Protein AF-A0A427YA42-F1 (afdb_monomer)

Foldseek 3Di:
DDPLVVLLPDDLLVLLVVLLVLLVVCCVPPQRVVSNVLSVQCNVLLVVLDLLSLLVSLVVLVVVLVSLVVSLVDDDPDPVSSVSSVVSSVSSVSSNSNSQVVSVVSVHHNPPPPPRPDPPPPDPPDDPDDDDDDDPPDDDPDDPDDDDDPDDDDPDDDPDDDDDPDDDDDDDDPPDDDDDD

Mean predicted aligned error: 16.65 Å

Sequence (181 aa):
MSYFERLAAQDTKQLIRIAAALSFMLTDTVGLSYNLALMLFGLVAVELSTTGCEQFFLSMDMISGIFDLLSIASPMPGVVSRIVALIVLFLKVPIYLSGVVHLRERGGDLTWSSRGFAPAGWMPAGMPGGGGGGQTLGTGPVPSAAPAPPGSFPSGGYRLGGDEANQPRGQTTRDGYEAIA

Secondary structure (DSSP, 8-state):
--HHHHHHTS-HHHHHHHHHHHHHHTTT-TTTTHHHHHHHHHHHHHHHT-HHHHHHHHHHHHHHHHHHHHHHHS--S-HHHHHHHHHHHHHHHHHHHHHHHHHHHTT-----STTSSS-TTSS-S----S---S----------PPPPPS---------PPP-----------SS--PPP-

pLDDT: mean 77.0, std 21.75, range [37.28, 98.12]

Structure (mmCIF, N/CA/C/O backbone):
data_AF-A0A427YA42-F1
#
_entry.id   AF-A0A427YA42-F1
#
loop_
_atom_site.group_PDB
_atom_site.id
_atom_site.type_symbol
_atom_site.label_atom_id
_atom_site.label_alt_id
_atom_site.label_comp_id
_atom_site.label_asym_id
_atom_site.label_entity_id
_atom_site.label_seq_id
_atom_site.pdbx_PDB_ins_code
_atom_site.Cartn_x
_atom_site.Cartn_y
_atom_site.Cartn_z
_atom_site.occupancy
_atom_site.B_iso_or_equiv
_atom_site.auth_seq_id
_atom_site.auth_comp_id
_atom_site.auth_asym_id
_atom_site.auth_atom_id
_atom_site.pdbx_PDB_model_num
ATOM 1 N N . MET A 1 1 ? -9.028 -22.214 10.408 1.00 75.44 1 MET A N 1
ATOM 2 C CA . MET A 1 1 ? -8.551 -20.878 10.004 1.00 75.44 1 MET A CA 1
ATOM 3 C C . MET A 1 1 ? -8.438 -20.817 8.499 1.00 75.44 1 MET A C 1
ATOM 5 O O . MET A 1 1 ? -7.756 -21.659 7.919 1.00 75.44 1 MET A O 1
ATOM 9 N N . SER A 1 2 ? -9.134 -19.868 7.880 1.00 90.88 2 SER A N 1
ATOM 10 C CA . SER A 1 2 ? -9.049 -19.646 6.431 1.00 90.88 2 SER A CA 1
ATOM 11 C C . SER A 1 2 ? -7.712 -18.984 6.059 1.00 90.88 2 SER A C 1
ATOM 13 O O . SER A 1 2 ? -7.068 -18.362 6.903 1.00 90.88 2 SER A O 1
ATOM 15 N N . TYR A 1 3 ? -7.264 -19.096 4.803 1.00 86.94 3 TYR A N 1
ATOM 16 C CA . TYR A 1 3 ? -6.057 -18.384 4.341 1.00 86.94 3 TYR A CA 1
ATOM 17 C C . TYR A 1 3 ? -6.182 -16.863 4.497 1.00 86.94 3 TYR A C 1
ATOM 19 O O . TYR A 1 3 ? -5.208 -16.194 4.832 1.00 86.94 3 TYR A O 1
ATOM 27 N N . PHE A 1 4 ? -7.392 -16.337 4.314 1.00 86.69 4 PHE A N 1
ATOM 28 C CA . PHE A 1 4 ? -7.710 -14.924 4.492 1.00 86.69 4 PHE A CA 1
ATOM 29 C C . PHE A 1 4 ? -7.462 -14.454 5.930 1.00 86.69 4 PHE A C 1
ATOM 31 O O . PHE A 1 4 ? -6.842 -13.422 6.155 1.00 86.69 4 PHE A O 1
ATOM 38 N N . GLU A 1 5 ? -7.868 -15.263 6.905 1.00 87.31 5 GLU A N 1
ATOM 39 C CA . GLU A 1 5 ? -7.665 -14.991 8.330 1.00 87.31 5 GLU A CA 1
ATOM 40 C C . GLU A 1 5 ? -6.175 -14.951 8.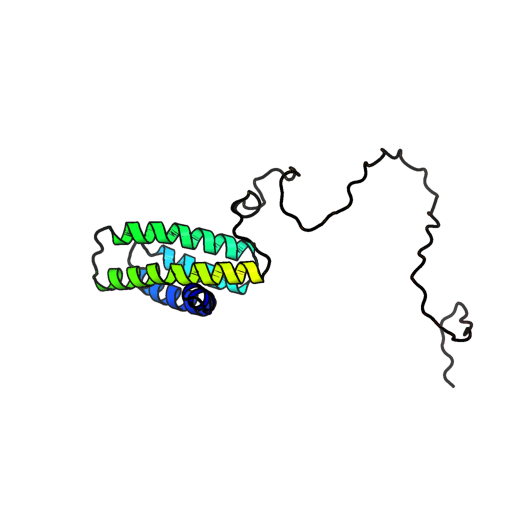701 1.00 87.31 5 GLU A C 1
ATOM 42 O O . GLU A 1 5 ? -5.754 -14.114 9.492 1.00 87.31 5 GLU A O 1
ATOM 47 N N . ARG A 1 6 ? -5.347 -15.793 8.068 1.00 89.12 6 ARG A N 1
ATOM 48 C CA . ARG A 1 6 ? -3.889 -15.775 8.276 1.00 89.12 6 ARG A CA 1
ATOM 49 C C . ARG A 1 6 ? -3.220 -14.524 7.712 1.00 89.12 6 ARG A C 1
ATOM 51 O O . ARG A 1 6 ? -2.270 -14.040 8.314 1.00 89.12 6 ARG A O 1
ATOM 58 N N . LEU A 1 7 ? -3.689 -14.028 6.566 1.00 86.69 7 LEU A N 1
ATOM 59 C CA . LEU A 1 7 ? -3.191 -12.778 5.979 1.00 86.69 7 LEU A CA 1
ATOM 60 C C . LEU A 1 7 ? -3.601 -11.572 6.827 1.00 86.69 7 LEU A C 1
ATOM 62 O O . LEU A 1 7 ? -2.798 -10.674 7.045 1.00 86.69 7 LEU A O 1
ATOM 66 N N . ALA A 1 8 ? -4.825 -11.585 7.351 1.00 87.19 8 ALA A N 1
ATOM 67 C CA . ALA A 1 8 ? -5.318 -10.523 8.216 1.00 87.19 8 ALA A CA 1
ATOM 68 C C . ALA A 1 8 ? -4.627 -10.491 9.594 1.00 87.19 8 ALA A C 1
ATOM 70 O O . ALA A 1 8 ? -4.502 -9.424 10.180 1.00 87.19 8 ALA A O 1
ATOM 71 N N . ALA A 1 9 ? -4.144 -11.636 10.091 1.00 88.38 9 ALA A N 1
ATOM 72 C CA . ALA A 1 9 ? -3.444 -11.749 11.375 1.00 88.38 9 ALA A CA 1
ATOM 73 C C . ALA A 1 9 ? -1.968 -11.290 11.346 1.00 88.38 9 ALA A C 1
ATOM 75 O O . ALA A 1 9 ? -1.255 -11.449 12.337 1.00 88.38 9 ALA A O 1
ATOM 76 N N . GLN A 1 10 ? -1.474 -10.778 10.215 1.00 92.75 10 GLN A N 1
ATOM 77 C CA . GLN A 1 10 ? -0.109 -10.262 10.113 1.00 92.75 10 GLN A CA 1
ATOM 78 C C . GLN A 1 10 ? 0.026 -8.904 10.815 1.00 92.75 10 GLN A C 1
ATOM 80 O O . GLN A 1 10 ? -0.910 -8.109 10.837 1.00 92.75 10 GLN A O 1
ATOM 85 N N . ASP A 1 11 ? 1.213 -8.609 11.356 1.00 94.81 11 ASP A N 1
ATOM 86 C CA . ASP A 1 11 ? 1.487 -7.295 11.944 1.00 94.81 11 ASP A CA 1
ATOM 87 C C . ASP A 1 11 ? 1.545 -6.218 10.847 1.00 94.81 11 ASP A C 1
ATOM 89 O O . ASP A 1 11 ? 2.529 -6.097 10.104 1.00 94.81 11 ASP A O 1
ATOM 93 N N . THR A 1 12 ? 0.487 -5.408 10.774 1.00 94.94 12 THR A N 1
ATOM 94 C CA . THR A 1 12 ? 0.351 -4.278 9.848 1.00 94.94 12 THR A CA 1
ATOM 95 C C . THR A 1 12 ? 1.560 -3.340 9.908 1.00 94.94 12 THR A C 1
ATOM 97 O O . THR A 1 12 ? 2.033 -2.883 8.868 1.00 94.94 12 THR A O 1
ATOM 100 N N . LYS A 1 13 ? 2.128 -3.080 11.098 1.00 96.06 13 LYS A N 1
ATOM 101 C CA . LYS A 1 13 ? 3.283 -2.172 11.240 1.00 96.06 13 LYS A CA 1
ATOM 102 C C . LYS A 1 13 ? 4.521 -2.744 10.565 1.00 96.06 13 LYS A C 1
ATOM 104 O O . LYS A 1 13 ? 5.254 -2.016 9.895 1.00 96.06 13 LYS A O 1
ATOM 109 N N . GLN A 1 14 ? 4.762 -4.041 10.736 1.00 97.00 14 GLN A N 1
ATOM 110 C CA . GLN A 1 14 ? 5.892 -4.715 10.110 1.00 97.00 14 GLN A CA 1
ATOM 111 C C . GLN A 1 14 ? 5.757 -4.717 8.583 1.00 97.00 14 GLN A C 1
ATOM 113 O O . GLN A 1 14 ? 6.728 -4.404 7.891 1.00 97.00 14 GLN A O 1
ATOM 118 N N . LEU A 1 15 ? 4.559 -5.000 8.061 1.00 96.94 15 LEU A N 1
ATOM 119 C CA . LEU A 1 15 ? 4.292 -4.971 6.622 1.00 96.94 15 LEU A CA 1
ATOM 120 C C . LEU A 1 15 ? 4.528 -3.578 6.023 1.00 96.94 15 LEU A C 1
ATOM 122 O O . LEU A 1 15 ? 5.238 -3.460 5.024 1.00 96.94 15 LEU A O 1
ATOM 126 N N . ILE A 1 16 ? 4.016 -2.522 6.665 1.00 97.31 16 ILE A N 1
ATOM 127 C CA . ILE A 1 16 ? 4.211 -1.137 6.212 1.00 97.31 16 ILE A CA 1
ATOM 128 C C . ILE A 1 16 ? 5.697 -0.751 6.229 1.00 97.31 16 ILE A C 1
ATOM 130 O O . ILE A 1 16 ? 6.169 -0.120 5.287 1.00 97.31 16 ILE A O 1
ATOM 134 N N . ARG A 1 17 ? 6.475 -1.156 7.244 1.00 97.94 17 ARG A N 1
ATOM 135 C CA . ARG A 1 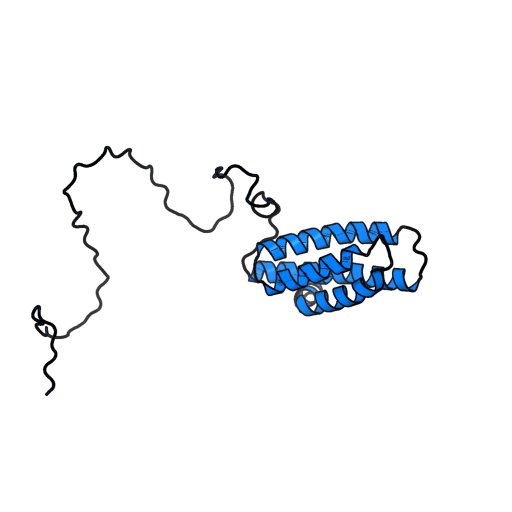17 ? 7.928 -0.880 7.299 1.00 97.94 17 ARG A CA 1
ATOM 136 C C . ARG A 1 17 ? 8.686 -1.532 6.146 1.00 97.94 17 ARG A C 1
ATOM 138 O O . ARG A 1 17 ? 9.544 -0.891 5.540 1.00 97.94 17 ARG A O 1
ATOM 145 N N . ILE A 1 18 ? 8.363 -2.786 5.831 1.00 98.12 18 ILE A N 1
ATOM 146 C CA . ILE A 1 18 ? 8.963 -3.495 4.694 1.00 98.12 18 ILE A CA 1
ATOM 147 C C . ILE A 1 18 ? 8.570 -2.798 3.386 1.00 98.12 18 ILE A C 1
ATOM 149 O O . ILE A 1 18 ? 9.436 -2.512 2.560 1.00 98.12 18 ILE A O 1
ATOM 153 N N . ALA A 1 19 ? 7.290 -2.454 3.221 1.00 97.44 19 ALA A N 1
ATOM 154 C CA . ALA A 1 19 ? 6.811 -1.730 2.049 1.00 97.44 19 ALA A CA 1
ATOM 155 C C . ALA A 1 19 ? 7.464 -0.345 1.907 1.00 97.44 19 ALA A C 1
ATOM 157 O O . ALA A 1 19 ? 7.820 0.039 0.796 1.00 97.44 19 ALA A O 1
ATOM 158 N N . ALA A 1 20 ? 7.696 0.381 3.004 1.00 97.94 20 ALA A N 1
ATOM 159 C CA . ALA A 1 20 ? 8.400 1.662 3.002 1.00 97.94 20 ALA A CA 1
ATOM 160 C C . ALA A 1 20 ? 9.860 1.509 2.546 1.00 97.94 20 ALA A C 1
ATOM 162 O O . ALA A 1 20 ? 10.316 2.262 1.687 1.00 97.94 20 ALA A O 1
ATOM 163 N N . ALA A 1 21 ? 10.576 0.502 3.058 1.00 98.00 21 ALA A N 1
ATOM 164 C CA . ALA A 1 21 ? 11.953 0.221 2.652 1.00 98.00 21 ALA A CA 1
ATOM 165 C C . ALA A 1 21 ? 12.056 -0.149 1.161 1.00 98.00 21 ALA A C 1
ATOM 167 O O . ALA A 1 21 ? 12.949 0.325 0.462 1.00 98.00 21 ALA A O 1
ATOM 168 N N . LEU A 1 22 ? 11.116 -0.947 0.648 1.00 97.38 22 LEU A N 1
ATOM 169 C CA . LEU A 1 22 ? 11.046 -1.273 -0.779 1.00 97.38 22 LEU A CA 1
ATOM 170 C C . LEU A 1 22 ? 10.657 -0.055 -1.628 1.00 97.38 22 LEU A C 1
ATOM 172 O O . LEU A 1 22 ? 11.239 0.173 -2.685 1.00 97.38 22 LEU A O 1
ATOM 176 N N . SER A 1 23 ? 9.732 0.772 -1.142 1.00 97.19 23 SER A N 1
ATOM 177 C CA . SER A 1 23 ? 9.323 2.010 -1.815 1.00 97.19 23 SER A CA 1
ATOM 178 C C . SER A 1 23 ? 10.457 3.033 -1.879 1.00 97.19 23 SER A C 1
ATOM 180 O O . SER A 1 23 ? 10.534 3.802 -2.833 1.00 97.19 23 SER A O 1
ATOM 182 N N . PHE A 1 24 ? 11.385 3.016 -0.917 1.00 97.56 24 PHE A N 1
ATOM 183 C CA . PHE A 1 24 ? 12.599 3.829 -0.977 1.00 97.56 24 PHE A CA 1
ATOM 184 C C . PHE A 1 24 ? 13.468 3.471 -2.192 1.00 97.56 24 PHE A C 1
ATOM 186 O O . PHE A 1 24 ? 13.980 4.366 -2.860 1.00 97.56 24 PHE A O 1
ATOM 193 N N . MET A 1 25 ? 13.565 2.187 -2.553 1.00 96.31 25 MET A N 1
ATOM 194 C CA . MET A 1 25 ? 14.279 1.758 -3.766 1.00 96.31 25 MET A CA 1
ATOM 195 C C . MET A 1 25 ? 13.597 2.218 -5.064 1.00 96.31 25 MET A C 1
ATOM 197 O O . MET A 1 25 ? 14.242 2.276 -6.107 1.00 96.31 25 MET A O 1
ATOM 201 N N . LEU A 1 26 ? 12.304 2.553 -5.013 1.00 95.25 26 LEU A N 1
ATOM 202 C CA . LEU A 1 26 ? 11.521 3.032 -6.156 1.00 95.25 26 LEU A CA 1
ATOM 203 C C . LEU A 1 26 ? 11.514 4.561 -6.293 1.00 95.25 26 LEU A C 1
ATOM 205 O O . LEU A 1 26 ? 10.880 5.078 -7.209 1.00 95.25 26 LEU A O 1
ATOM 209 N N . THR A 1 27 ? 12.216 5.293 -5.424 1.00 95.06 27 THR A N 1
ATOM 210 C CA . THR A 1 27 ? 12.222 6.770 -5.411 1.00 95.06 27 THR A CA 1
ATOM 211 C C . THR A 1 27 ? 12.705 7.400 -6.713 1.00 95.06 27 THR A C 1
ATOM 213 O O . THR A 1 27 ? 12.178 8.435 -7.112 1.00 95.06 27 THR A O 1
ATOM 216 N N . ASP A 1 28 ? 13.640 6.753 -7.409 1.00 93.12 28 ASP A N 1
ATOM 217 C CA . ASP A 1 28 ? 14.142 7.195 -8.717 1.00 93.12 28 ASP A CA 1
ATOM 218 C C . ASP A 1 28 ? 13.123 6.970 -9.857 1.00 93.12 28 ASP A C 1
ATOM 220 O O . ASP A 1 28 ? 13.244 7.496 -10.961 1.00 93.12 28 ASP A O 1
ATOM 224 N N . THR A 1 29 ? 12.058 6.201 -9.604 1.00 92.81 29 THR A N 1
ATOM 225 C CA . THR A 1 29 ? 10.986 5.993 -10.578 1.00 92.81 29 THR A CA 1
ATOM 226 C C . THR A 1 29 ? 9.889 7.039 -10.388 1.00 92.81 29 THR A C 1
ATOM 228 O O . THR A 1 29 ? 9.063 6.938 -9.483 1.00 92.81 29 THR A O 1
ATOM 231 N N . VAL A 1 30 ? 9.816 8.006 -11.308 1.00 89.44 30 VAL A N 1
ATOM 232 C CA . VAL A 1 30 ? 8.858 9.134 -11.281 1.00 89.44 30 VAL A CA 1
ATOM 233 C C . VAL A 1 30 ? 7.404 8.697 -11.034 1.00 89.44 30 VAL A C 1
ATOM 235 O O . VAL A 1 30 ? 6.688 9.360 -10.293 1.00 89.44 30 VAL A O 1
ATOM 238 N N . GLY A 1 31 ? 6.972 7.567 -11.604 1.00 90.69 31 GLY A N 1
ATOM 239 C CA . GLY A 1 31 ? 5.600 7.055 -11.471 1.00 90.69 31 GLY A CA 1
ATOM 240 C C . GLY A 1 31 ? 5.298 6.255 -10.198 1.00 90.69 31 GLY A C 1
ATOM 241 O O . GLY A 1 31 ? 4.167 5.809 -10.044 1.00 90.69 31 GLY A O 1
ATOM 242 N N . LEU A 1 32 ? 6.280 6.030 -9.319 1.00 95.25 32 LEU A N 1
ATOM 243 C CA . LEU A 1 32 ? 6.133 5.237 -8.085 1.00 95.25 32 LEU A CA 1
ATOM 244 C C . LEU A 1 32 ? 6.740 5.929 -6.852 1.00 95.25 32 LEU A C 1
ATOM 246 O O . LEU A 1 32 ? 6.640 5.416 -5.740 1.00 95.25 32 LEU A O 1
ATOM 250 N N . SER A 1 33 ? 7.342 7.108 -7.014 1.00 95.25 33 SER A N 1
ATOM 251 C CA . SER A 1 33 ? 8.003 7.845 -5.929 1.00 95.25 33 SER A CA 1
ATOM 252 C C . SER A 1 33 ? 7.050 8.243 -4.791 1.00 95.25 33 SER A C 1
ATOM 254 O O . SER A 1 33 ? 7.475 8.352 -3.639 1.00 95.25 33 SER A O 1
ATOM 256 N N . TYR A 1 34 ? 5.748 8.382 -5.074 1.00 96.56 34 TYR A N 1
ATOM 257 C CA . TYR A 1 34 ? 4.724 8.667 -4.063 1.00 96.56 34 TYR A CA 1
ATOM 258 C C . TYR A 1 34 ? 4.535 7.528 -3.051 1.00 96.56 34 TYR A C 1
ATOM 260 O O . TYR A 1 34 ? 4.087 7.789 -1.932 1.00 96.56 34 TYR A O 1
ATOM 268 N N . ASN A 1 35 ? 4.872 6.279 -3.405 1.00 97.12 35 ASN A N 1
ATOM 269 C CA . ASN A 1 35 ? 4.647 5.127 -2.529 1.00 97.12 35 ASN A CA 1
ATOM 270 C C . ASN A 1 35 ? 5.443 5.255 -1.230 1.00 97.12 35 ASN A C 1
ATOM 272 O O . ASN A 1 35 ? 4.933 4.909 -0.168 1.00 97.12 35 ASN A O 1
ATOM 276 N N . LEU A 1 36 ? 6.649 5.832 -1.276 1.00 97.69 36 LEU A N 1
ATOM 277 C CA . LEU A 1 36 ? 7.442 6.051 -0.069 1.00 97.69 36 LEU A CA 1
ATOM 278 C C . LEU A 1 36 ? 6.716 6.978 0.913 1.00 97.69 36 LEU A C 1
ATOM 280 O O . LEU A 1 36 ? 6.560 6.634 2.083 1.00 97.69 36 LEU A O 1
ATOM 284 N N . ALA A 1 37 ? 6.250 8.135 0.437 1.00 97.69 37 ALA A N 1
ATOM 285 C CA . ALA A 1 37 ? 5.538 9.097 1.273 1.00 97.69 37 ALA A CA 1
ATOM 286 C C . ALA A 1 37 ? 4.246 8.494 1.844 1.00 97.69 37 ALA A C 1
ATOM 288 O O . ALA A 1 37 ? 3.948 8.675 3.024 1.00 97.69 37 ALA A O 1
ATOM 289 N N . LEU A 1 38 ? 3.520 7.722 1.031 1.00 97.69 38 LEU A N 1
ATOM 290 C CA . LEU A 1 38 ? 2.299 7.046 1.452 1.00 97.69 38 LEU A CA 1
ATOM 291 C C . LEU A 1 38 ? 2.557 5.992 2.540 1.00 97.69 38 LEU A C 1
ATOM 293 O O . LEU A 1 38 ? 1.830 5.954 3.530 1.00 97.69 38 LEU A O 1
ATOM 297 N N . MET A 1 39 ? 3.600 5.170 2.397 1.00 98.00 39 MET A N 1
ATOM 298 C CA . MET A 1 39 ? 3.944 4.144 3.389 1.00 98.00 39 MET A CA 1
ATOM 299 C C . MET A 1 39 ? 4.446 4.758 4.700 1.00 98.00 39 MET A C 1
ATOM 301 O O . MET A 1 39 ? 4.088 4.289 5.779 1.00 98.00 39 MET A O 1
ATOM 305 N N . LEU A 1 40 ? 5.221 5.846 4.636 1.00 97.75 40 LEU A N 1
ATOM 306 C CA . LEU A 1 40 ? 5.630 6.591 5.831 1.00 97.75 40 LEU A CA 1
ATOM 307 C C . LEU A 1 40 ? 4.430 7.232 6.538 1.0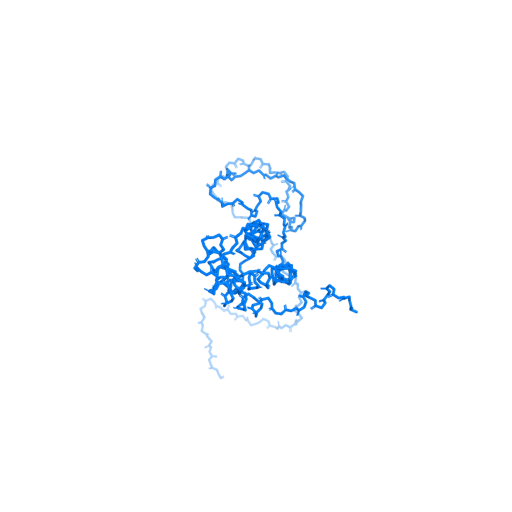0 97.75 40 LEU A C 1
ATOM 309 O O . LEU A 1 40 ? 4.332 7.161 7.763 1.00 97.75 40 LEU A O 1
ATOM 313 N N . PHE A 1 41 ? 3.489 7.800 5.780 1.00 97.69 41 PHE A N 1
ATOM 314 C CA . PHE A 1 41 ? 2.231 8.295 6.335 1.00 97.69 41 PHE A CA 1
ATOM 315 C C . PHE A 1 41 ? 1.430 7.172 7.005 1.00 97.69 41 PHE A C 1
ATOM 317 O O . PHE A 1 41 ? 0.954 7.355 8.123 1.00 97.69 41 PHE A O 1
ATOM 324 N N . GLY A 1 42 ? 1.339 5.997 6.377 1.00 96.75 42 GLY A N 1
ATOM 325 C CA . GLY A 1 42 ? 0.690 4.823 6.960 1.00 96.75 42 GLY A CA 1
ATOM 326 C C . GLY A 1 42 ? 1.309 4.390 8.284 1.00 96.75 42 GLY A C 1
ATOM 327 O O . GLY A 1 42 ? 0.585 4.108 9.237 1.00 96.75 42 GLY A O 1
ATOM 328 N N . LEU A 1 43 ? 2.642 4.407 8.384 1.00 96.94 43 LEU A N 1
ATOM 329 C CA . LEU A 1 43 ? 3.342 4.076 9.625 1.00 96.94 43 LEU A CA 1
ATOM 330 C C . LEU A 1 43 ? 2.931 5.023 10.760 1.00 96.94 43 LEU A C 1
ATOM 332 O O . LEU A 1 43 ? 2.554 4.567 11.839 1.00 96.94 43 LEU A O 1
ATOM 336 N N . VAL A 1 44 ? 2.933 6.331 10.487 1.00 97.19 44 VAL A N 1
ATOM 337 C CA . VAL A 1 44 ? 2.514 7.357 11.453 1.00 97.19 44 VAL A CA 1
ATOM 338 C C . VAL A 1 44 ? 1.030 7.217 11.802 1.00 97.19 44 VAL A C 1
ATOM 340 O O . VAL A 1 44 ? 0.668 7.285 12.974 1.00 97.19 44 VAL A O 1
ATOM 343 N N . ALA A 1 45 ? 0.162 6.975 10.817 1.00 95.81 45 ALA A N 1
ATOM 344 C CA . ALA A 1 45 ? -1.277 6.813 11.027 1.00 95.81 45 ALA A CA 1
ATOM 345 C C . ALA A 1 45 ? -1.596 5.637 11.966 1.00 95.81 45 ALA A C 1
ATOM 347 O O . ALA A 1 45 ? -2.399 5.772 12.891 1.00 95.81 45 ALA A O 1
ATOM 348 N N . VAL A 1 46 ? -0.923 4.500 11.778 1.00 95.00 46 VAL A N 1
ATOM 349 C CA . VAL A 1 46 ? -1.098 3.312 12.624 1.00 95.00 46 VAL A CA 1
ATOM 350 C C . VAL A 1 46 ? -0.577 3.557 14.049 1.00 95.00 46 VAL A C 1
ATOM 352 O O . VAL A 1 46 ? -1.174 3.062 15.013 1.00 95.00 46 VAL A O 1
ATOM 355 N N . GLU A 1 47 ? 0.498 4.338 14.209 1.00 94.25 47 GLU A N 1
ATOM 356 C CA . GLU A 1 47 ? 1.079 4.695 15.512 1.00 94.25 47 GLU A CA 1
ATOM 357 C C . GLU A 1 47 ? 0.234 5.704 16.302 1.00 94.25 47 GLU A C 1
ATOM 359 O O . GLU A 1 47 ? 0.012 5.498 17.496 1.00 94.25 47 GLU A O 1
ATOM 364 N N . LEU A 1 48 ? -0.315 6.732 15.646 1.00 90.81 48 LEU A N 1
ATOM 365 C CA . LEU A 1 48 ? -1.153 7.758 16.286 1.00 90.81 48 LEU A CA 1
ATOM 366 C C . LEU A 1 48 ? -2.458 7.205 16.875 1.00 90.81 48 LEU A C 1
ATOM 368 O O . LEU A 1 48 ? -3.093 7.869 17.690 1.00 90.81 48 LEU A O 1
ATOM 372 N N . SER A 1 49 ? -2.854 5.987 16.493 1.00 83.75 49 SER A N 1
ATOM 373 C CA . SER A 1 49 ? -4.064 5.310 16.981 1.00 83.75 49 SER A CA 1
ATOM 374 C C . SER A 1 49 ? -5.366 6.082 16.725 1.00 83.75 49 SER A C 1
ATOM 376 O O . SER A 1 49 ? -6.397 5.805 17.336 1.00 83.75 49 SER A O 1
ATOM 378 N N . THR A 1 50 ? -5.334 7.034 15.792 1.00 89.19 50 THR A N 1
ATOM 379 C CA . THR A 1 50 ? -6.490 7.804 15.341 1.00 89.19 50 THR A CA 1
ATOM 380 C C . THR A 1 50 ? -7.162 7.084 14.174 1.00 89.19 50 THR A C 1
ATOM 382 O O . THR A 1 50 ? -6.584 6.911 13.100 1.00 89.19 50 THR A O 1
ATOM 385 N N . THR A 1 51 ? -8.424 6.694 14.358 1.00 91.19 51 THR A N 1
ATOM 386 C CA . THR A 1 51 ? -9.194 5.945 13.348 1.00 91.19 51 THR A CA 1
ATOM 387 C C . THR A 1 51 ? -9.310 6.690 12.015 1.00 91.19 51 THR A C 1
ATOM 389 O O . THR A 1 51 ? -9.223 6.069 10.961 1.00 91.19 51 THR A O 1
ATOM 392 N N . GLY A 1 52 ? -9.430 8.023 12.038 1.00 91.06 52 GLY A N 1
ATOM 393 C CA . GLY A 1 52 ? -9.537 8.838 10.822 1.00 91.06 52 GLY A CA 1
ATOM 394 C C . GLY A 1 52 ? -8.275 8.836 9.948 1.00 91.06 52 GLY A C 1
ATOM 395 O O . GLY A 1 52 ? -8.373 8.748 8.725 1.00 91.06 52 GLY A O 1
ATOM 396 N N . CYS A 1 53 ? -7.079 8.887 10.547 1.00 92.25 53 CYS A N 1
ATOM 397 C CA . CYS A 1 53 ? -5.826 8.837 9.785 1.00 92.25 53 CYS A CA 1
ATOM 398 C C . CYS A 1 53 ? -5.615 7.457 9.158 1.00 92.25 53 CYS A C 1
ATOM 400 O O . CYS A 1 53 ? -5.195 7.363 8.007 1.00 92.25 53 CYS A O 1
ATOM 402 N N . GLU A 1 54 ? -5.941 6.396 9.899 1.00 93.44 54 GLU A N 1
ATOM 403 C CA . GLU A 1 54 ? -5.857 5.016 9.421 1.00 93.44 54 GLU A CA 1
ATOM 404 C C . GLU A 1 54 ? -6.862 4.742 8.290 1.00 93.44 54 GLU A C 1
ATOM 406 O O . GLU A 1 54 ? -6.483 4.196 7.257 1.00 93.44 54 GLU A O 1
ATOM 411 N N . GLN A 1 55 ? -8.107 5.217 8.409 1.00 93.94 55 GLN A N 1
ATOM 412 C CA . GLN A 1 55 ? -9.100 5.172 7.324 1.00 93.94 55 GLN A CA 1
ATOM 413 C C . GLN A 1 55 ? -8.611 5.882 6.059 1.00 93.94 55 GLN A C 1
ATOM 415 O O . GLN A 1 55 ? -8.732 5.343 4.954 1.00 93.94 55 GLN A O 1
ATOM 420 N N . PHE A 1 56 ? -8.055 7.088 6.209 1.00 93.88 56 PHE A N 1
ATOM 421 C CA . PHE A 1 56 ? -7.531 7.854 5.083 1.00 93.88 56 PHE A CA 1
ATOM 422 C C . PHE A 1 56 ? -6.345 7.143 4.422 1.00 93.88 56 PHE A C 1
ATOM 424 O O . PHE A 1 56 ? -6.304 7.034 3.196 1.00 93.88 56 PHE A O 1
ATOM 431 N N . PHE A 1 57 ? -5.426 6.593 5.223 1.00 95.88 57 PHE A N 1
ATOM 432 C CA . PHE A 1 57 ? -4.318 5.778 4.732 1.00 95.88 57 PHE A CA 1
ATOM 433 C C . PHE A 1 57 ? -4.816 4.566 3.940 1.00 95.88 57 PHE A C 1
ATOM 435 O O . PHE A 1 57 ? -4.412 4.408 2.795 1.00 95.88 57 PHE A O 1
ATOM 442 N N . LEU A 1 58 ? -5.724 3.758 4.495 1.00 95.75 58 LEU A N 1
ATOM 443 C CA . LEU A 1 58 ? -6.240 2.555 3.827 1.00 95.75 58 LEU A CA 1
ATOM 444 C C . LEU A 1 58 ? -6.967 2.882 2.519 1.00 95.75 58 LEU A C 1
ATOM 446 O O . LEU A 1 58 ? -6.835 2.160 1.531 1.00 95.75 58 LEU A O 1
ATOM 450 N N . SER A 1 59 ? -7.697 3.998 2.491 1.00 95.19 59 SER A N 1
ATOM 451 C CA . SER A 1 59 ? -8.363 4.483 1.279 1.00 95.19 59 SER A CA 1
ATOM 452 C C . SER A 1 59 ? -7.344 4.875 0.203 1.00 95.19 59 SER A C 1
ATOM 454 O O . SER A 1 59 ? -7.469 4.475 -0.955 1.00 95.19 59 SER A O 1
ATOM 456 N N . MET A 1 60 ? -6.300 5.618 0.585 1.00 96.25 60 MET A N 1
ATOM 457 C CA . MET A 1 60 ? -5.217 6.001 -0.323 1.00 96.25 60 MET A CA 1
ATOM 458 C C . MET A 1 60 ? -4.358 4.807 -0.754 1.00 96.25 60 MET A C 1
ATOM 460 O O . MET A 1 60 ? -3.912 4.762 -1.899 1.00 96.25 60 MET A O 1
ATOM 464 N N . ASP A 1 61 ? -4.149 3.816 0.111 1.00 96.44 61 ASP A N 1
ATOM 465 C CA . ASP A 1 61 ? -3.404 2.598 -0.212 1.00 96.44 61 ASP A CA 1
ATOM 466 C C . ASP A 1 61 ? -4.116 1.770 -1.290 1.00 96.44 61 ASP A C 1
ATOM 468 O O . ASP A 1 61 ? -3.498 1.360 -2.274 1.00 96.44 61 ASP A O 1
ATOM 472 N N . MET A 1 62 ? -5.441 1.643 -1.186 1.00 95.50 62 MET A N 1
ATOM 473 C CA . MET A 1 62 ? -6.255 0.977 -2.203 1.00 95.50 62 MET A CA 1
ATOM 474 C C . MET A 1 62 ? -6.228 1.720 -3.547 1.00 95.50 62 MET A C 1
ATOM 476 O O . MET A 1 62 ? -6.020 1.102 -4.592 1.00 95.50 62 MET A O 1
ATOM 480 N N . ILE A 1 63 ? -6.399 3.048 -3.535 1.00 96.19 63 ILE A N 1
ATOM 481 C CA . ILE A 1 63 ? -6.367 3.872 -4.755 1.00 96.19 63 ILE A CA 1
ATOM 482 C C . ILE A 1 63 ? -4.979 3.825 -5.407 1.00 96.19 63 ILE A C 1
ATOM 484 O O . ILE A 1 63 ? -4.863 3.626 -6.616 1.00 96.19 63 ILE A O 1
ATOM 488 N N . SER A 1 64 ? -3.915 3.965 -4.619 1.00 96.88 64 SER A N 1
ATOM 489 C CA . SER A 1 64 ? -2.536 3.905 -5.117 1.00 96.88 64 SER A CA 1
ATOM 490 C C . SER A 1 64 ? -2.164 2.537 -5.686 1.00 96.88 64 SER A C 1
ATOM 492 O O . SER A 1 64 ? -1.379 2.489 -6.624 1.00 96.88 64 SER A O 1
ATOM 494 N N . GLY A 1 65 ? -2.770 1.440 -5.220 1.00 96.75 65 GLY A N 1
ATOM 495 C CA . GLY A 1 65 ? -2.615 0.129 -5.859 1.00 96.75 65 GLY A CA 1
ATOM 496 C C . GLY A 1 65 ? -3.050 0.119 -7.333 1.00 96.75 65 GLY A C 1
ATOM 497 O O . GLY A 1 65 ? -2.417 -0.535 -8.161 1.00 96.75 65 GLY A O 1
ATOM 498 N N . ILE A 1 66 ? -4.079 0.896 -7.694 1.00 96.31 66 ILE A N 1
ATOM 499 C CA . ILE A 1 66 ? -4.514 1.056 -9.092 1.00 96.31 66 ILE A CA 1
ATOM 500 C C . ILE A 1 66 ? -3.466 1.843 -9.889 1.00 96.31 66 ILE A C 1
ATOM 502 O O . ILE A 1 66 ? -3.115 1.450 -11.002 1.00 96.31 66 ILE A O 1
ATOM 506 N N . PHE A 1 67 ? -2.936 2.930 -9.320 1.00 96.00 67 PHE A N 1
ATOM 507 C CA . PHE A 1 67 ? -1.875 3.715 -9.957 1.00 96.00 67 PHE A CA 1
ATOM 508 C C . PHE A 1 67 ? -0.588 2.901 -10.146 1.00 96.00 67 PHE A C 1
ATOM 510 O O . PHE A 1 67 ? 0.006 2.956 -11.220 1.00 96.00 67 PHE A O 1
ATOM 517 N N . ASP A 1 68 ? -0.215 2.070 -9.171 1.00 95.75 68 ASP A N 1
ATOM 518 C CA . ASP A 1 68 ? 0.931 1.162 -9.268 1.00 95.75 68 ASP A CA 1
ATOM 519 C C . ASP A 1 68 ? 0.759 0.175 -10.430 1.00 95.75 68 ASP A C 1
ATOM 521 O O . ASP A 1 68 ? 1.693 -0.042 -11.203 1.00 95.75 68 ASP A O 1
ATOM 525 N N . LEU A 1 69 ? -0.447 -0.377 -10.610 1.00 95.88 69 LEU A N 1
ATOM 526 C CA . LEU A 1 69 ? -0.749 -1.282 -11.720 1.00 95.88 69 LEU A CA 1
ATOM 527 C C . LEU A 1 69 ? -0.591 -0.590 -13.087 1.00 95.88 69 LEU A C 1
ATOM 529 O O . LEU A 1 69 ? -0.009 -1.169 -14.005 1.00 95.88 69 LEU A O 1
ATOM 533 N N . LEU A 1 70 ? -1.062 0.656 -13.217 1.00 95.19 70 LEU A N 1
ATOM 534 C CA . LEU A 1 70 ? -0.902 1.460 -14.437 1.00 95.19 70 LEU A CA 1
ATOM 535 C C . LEU A 1 70 ? 0.571 1.817 -14.704 1.00 95.19 70 LEU A C 1
ATOM 537 O O . LEU A 1 70 ? 1.034 1.746 -15.848 1.00 95.19 70 LEU A O 1
ATOM 541 N N . SER A 1 71 ? 1.324 2.152 -13.655 1.00 94.50 71 SER A N 1
ATOM 542 C CA . SER A 1 71 ? 2.761 2.429 -13.734 1.00 94.50 71 SER A CA 1
ATOM 543 C C . SER A 1 71 ? 3.565 1.195 -14.158 1.00 94.50 71 SER A C 1
ATOM 545 O O . SER A 1 71 ? 4.473 1.318 -14.977 1.00 94.50 71 SER A O 1
ATOM 547 N N . ILE A 1 72 ? 3.210 -0.001 -13.670 1.00 94.50 72 ILE A N 1
ATOM 548 C CA . ILE A 1 72 ? 3.852 -1.273 -14.057 1.00 94.50 72 ILE A CA 1
ATOM 549 C C . ILE A 1 72 ? 3.491 -1.680 -15.493 1.00 94.50 72 ILE A C 1
ATOM 551 O O . ILE A 1 72 ? 4.325 -2.257 -16.193 1.00 94.50 72 ILE A O 1
ATOM 555 N N . ALA A 1 73 ? 2.270 -1.383 -15.948 1.00 94.25 73 ALA A N 1
ATOM 556 C CA . ALA A 1 73 ? 1.855 -1.631 -17.330 1.00 94.25 73 ALA A CA 1
ATOM 557 C C . ALA A 1 73 ? 2.609 -0.744 -18.340 1.00 94.25 73 ALA A C 1
ATOM 559 O O . ALA A 1 73 ? 2.721 -1.090 -19.517 1.00 94.25 73 ALA A O 1
ATOM 560 N N . SER A 1 74 ? 3.148 0.385 -17.877 1.00 93.94 74 SER A N 1
ATOM 561 C CA . SER A 1 74 ? 3.968 1.291 -18.676 1.00 93.94 74 SER A CA 1
ATOM 562 C C . SER A 1 74 ? 5.425 0.803 -18.765 1.00 93.94 74 SER A C 1
ATOM 564 O O . SER A 1 74 ? 5.931 0.134 -17.859 1.00 93.94 74 SER A O 1
ATOM 566 N N . PRO A 1 75 ? 6.158 1.119 -19.848 1.00 91.56 75 PRO A N 1
ATOM 567 C CA . PRO A 1 75 ? 7.543 0.684 -19.997 1.00 91.56 75 PRO A CA 1
ATOM 568 C C . PRO A 1 75 ? 8.460 1.338 -18.947 1.00 91.56 75 PRO A C 1
ATOM 570 O O . PRO A 1 75 ? 8.854 2.491 -19.080 1.00 91.56 75 PRO A O 1
ATOM 573 N N . MET A 1 76 ? 8.849 0.579 -17.915 1.00 91.31 76 MET A N 1
ATOM 574 C CA . MET A 1 76 ? 9.885 0.982 -16.948 1.00 91.31 76 MET A CA 1
ATOM 575 C C . MET A 1 76 ? 11.294 0.579 -17.425 1.00 91.31 76 MET A C 1
ATOM 577 O O . MET A 1 76 ? 11.446 -0.540 -17.931 1.00 91.31 76 MET A O 1
ATOM 581 N N . PRO A 1 77 ? 12.328 1.413 -17.208 1.00 85.19 77 PRO A N 1
ATOM 582 C CA . PRO A 1 77 ? 13.686 1.182 -17.714 1.00 85.19 77 PRO A CA 1
ATOM 583 C C . PRO A 1 77 ? 14.486 0.085 -16.979 1.00 85.19 77 PRO A C 1
ATOM 585 O O . PRO A 1 77 ? 15.505 -0.359 -17.498 1.00 85.19 77 PRO A O 1
ATOM 588 N N . GLY A 1 78 ? 14.041 -0.398 -15.810 1.00 90.75 78 GLY A N 1
ATOM 589 C CA . GLY A 1 78 ? 14.776 -1.384 -15.004 1.00 90.75 78 GLY A CA 1
ATOM 590 C C . GLY A 1 78 ? 13.960 -2.623 -14.631 1.00 90.75 78 GLY A C 1
ATOM 591 O O . GLY A 1 78 ? 12.856 -2.509 -14.100 1.00 90.75 78 GLY A O 1
ATOM 592 N N . VAL A 1 79 ? 14.524 -3.819 -14.846 1.00 94.06 79 VAL A N 1
ATOM 593 C CA . VAL A 1 79 ? 13.903 -5.096 -14.431 1.00 94.06 79 VAL A CA 1
ATOM 594 C C . VAL A 1 79 ? 13.779 -5.177 -12.908 1.00 94.06 79 VAL A C 1
ATOM 596 O O . VAL A 1 79 ? 12.735 -5.577 -12.402 1.00 94.06 79 VAL A O 1
ATOM 599 N N . VAL A 1 80 ? 14.808 -4.740 -12.173 1.00 94.12 80 VAL A N 1
ATOM 600 C CA . VAL A 1 80 ? 14.793 -4.725 -10.700 1.00 94.12 80 VAL A CA 1
ATOM 601 C C . VAL A 1 80 ? 13.673 -3.825 -10.179 1.00 94.12 80 VAL A C 1
ATOM 603 O O . VAL A 1 80 ? 12.878 -4.274 -9.361 1.00 94.12 80 VAL A O 1
ATOM 606 N N . SER A 1 81 ? 13.533 -2.605 -10.709 1.00 94.38 81 SER A N 1
ATOM 607 C CA . SER A 1 81 ? 12.454 -1.686 -10.324 1.00 94.38 81 SER A CA 1
ATOM 608 C C . SER A 1 81 ? 11.070 -2.279 -10.594 1.00 94.38 81 SER A C 1
ATOM 610 O O . SER A 1 81 ? 10.181 -2.130 -9.764 1.00 94.38 81 SER A O 1
ATOM 612 N N . ARG A 1 82 ? 10.885 -3.016 -11.701 1.00 95.12 82 ARG A N 1
ATOM 613 C CA . ARG A 1 82 ? 9.624 -3.729 -11.986 1.00 95.12 82 ARG A CA 1
ATOM 614 C C . ARG A 1 82 ? 9.338 -4.837 -10.973 1.00 95.12 82 ARG A C 1
ATOM 616 O O . ARG A 1 82 ? 8.203 -4.966 -10.527 1.00 95.12 82 ARG A O 1
ATOM 623 N N . ILE A 1 83 ? 10.347 -5.628 -10.603 1.00 96.56 83 ILE A N 1
ATOM 624 C CA . ILE A 1 83 ? 10.197 -6.692 -9.597 1.00 96.56 83 ILE A CA 1
ATOM 625 C C . ILE A 1 83 ? 9.848 -6.083 -8.237 1.00 96.56 83 ILE A C 1
ATOM 627 O O . ILE A 1 83 ? 8.901 -6.529 -7.596 1.00 96.56 83 ILE A O 1
ATOM 631 N N . VAL A 1 84 ? 10.566 -5.039 -7.814 1.00 97.00 84 VAL A N 1
ATOM 632 C CA . VAL A 1 84 ? 10.294 -4.346 -6.547 1.00 97.00 84 VAL A CA 1
ATOM 633 C C . VAL A 1 84 ? 8.896 -3.720 -6.559 1.00 97.00 84 VAL A C 1
ATOM 635 O O . VAL A 1 84 ? 8.166 -3.877 -5.586 1.00 97.00 84 VAL A O 1
ATOM 638 N N . ALA A 1 85 ? 8.480 -3.095 -7.664 1.00 96.62 85 ALA A N 1
ATOM 639 C CA . ALA A 1 85 ? 7.134 -2.543 -7.819 1.00 96.62 85 ALA A CA 1
ATOM 640 C C . ALA A 1 85 ? 6.044 -3.620 -7.706 1.00 96.62 85 ALA A C 1
ATOM 642 O O . ALA A 1 85 ? 5.059 -3.419 -7.002 1.00 96.62 85 ALA A O 1
ATOM 643 N N . LEU A 1 86 ? 6.240 -4.790 -8.326 1.00 97.06 86 LEU A N 1
ATOM 644 C CA . LEU A 1 86 ? 5.325 -5.927 -8.179 1.00 97.06 86 LEU A CA 1
ATOM 645 C C . LEU A 1 86 ? 5.253 -6.422 -6.733 1.00 97.06 86 LEU A C 1
ATOM 647 O O . LEU A 1 86 ? 4.163 -6.691 -6.237 1.00 97.06 86 LEU A O 1
ATOM 651 N N . ILE A 1 87 ? 6.391 -6.522 -6.042 1.00 97.69 87 ILE A N 1
ATOM 652 C CA . ILE A 1 87 ? 6.421 -6.921 -4.630 1.00 97.69 87 ILE A CA 1
ATOM 653 C C . ILE A 1 87 ? 5.654 -5.904 -3.775 1.00 97.69 87 ILE A C 1
ATOM 655 O O . ILE A 1 87 ? 4.816 -6.310 -2.974 1.00 97.69 87 ILE A O 1
ATOM 659 N N . VAL A 1 88 ? 5.881 -4.599 -3.966 1.00 97.44 88 VAL A N 1
ATOM 660 C CA . VAL A 1 88 ? 5.146 -3.536 -3.254 1.00 97.44 88 VAL A CA 1
ATOM 661 C C . VAL A 1 88 ? 3.645 -3.627 -3.534 1.00 97.44 88 VAL A C 1
ATOM 663 O O . VAL A 1 88 ? 2.859 -3.606 -2.589 1.00 97.44 88 VAL A O 1
ATOM 666 N N . LEU A 1 89 ? 3.243 -3.822 -4.794 1.00 97.62 89 LEU A N 1
ATOM 667 C CA . LEU A 1 89 ? 1.842 -4.010 -5.179 1.00 97.62 89 LEU A CA 1
ATOM 668 C C . LEU A 1 89 ? 1.208 -5.208 -4.455 1.00 97.62 89 LEU A C 1
ATOM 670 O O . LEU A 1 89 ? 0.104 -5.098 -3.924 1.00 97.62 89 LEU A O 1
ATOM 674 N N . PHE A 1 90 ? 1.907 -6.345 -4.389 1.00 97.25 90 PHE A N 1
ATOM 675 C CA . PHE A 1 90 ? 1.421 -7.518 -3.661 1.00 97.25 90 PHE A CA 1
ATOM 676 C C . PHE A 1 90 ? 1.402 -7.320 -2.145 1.00 97.25 90 PHE A C 1
ATOM 678 O O . PHE A 1 90 ? 0.543 -7.910 -1.498 1.00 97.25 90 PHE A O 1
ATOM 685 N N . LEU A 1 91 ? 2.292 -6.497 -1.577 1.00 96.94 91 LEU A N 1
ATOM 686 C CA . LEU A 1 91 ? 2.293 -6.157 -0.150 1.00 96.94 91 LEU A CA 1
ATOM 687 C C . LEU A 1 91 ? 1.113 -5.264 0.252 1.00 96.94 91 LEU A C 1
ATOM 689 O O . LEU A 1 91 ? 0.652 -5.366 1.386 1.00 96.94 91 LEU A O 1
ATOM 693 N N . LYS A 1 92 ? 0.589 -4.431 -0.651 1.00 96.88 92 LYS A N 1
ATOM 694 C CA . LYS A 1 92 ? -0.586 -3.589 -0.362 1.00 96.88 92 LYS A CA 1
ATOM 695 C C . LYS A 1 92 ? -1.817 -4.411 0.013 1.00 96.88 92 LYS A C 1
ATOM 697 O O . LYS A 1 92 ? -2.566 -4.031 0.901 1.00 96.88 92 LYS A O 1
ATOM 702 N N . VAL A 1 93 ? -2.008 -5.583 -0.599 1.00 96.25 93 VAL A N 1
ATOM 703 C CA . VAL A 1 93 ? -3.158 -6.456 -0.301 1.00 96.25 93 VAL A CA 1
ATOM 704 C C . VAL A 1 93 ? -3.192 -6.904 1.170 1.00 96.25 93 VAL A C 1
ATOM 706 O O . VAL A 1 93 ? -4.193 -6.631 1.832 1.00 96.25 93 VAL A O 1
ATOM 709 N N . PRO A 1 94 ? -2.155 -7.561 1.732 1.00 96.50 94 PRO A N 1
ATOM 710 C CA . PRO A 1 94 ? -2.147 -7.911 3.145 1.00 96.50 94 PRO A CA 1
ATOM 711 C C . PRO A 1 94 ? -2.128 -6.680 4.056 1.00 96.50 94 PRO A C 1
ATOM 713 O O . PRO A 1 94 ? -2.814 -6.724 5.067 1.00 96.50 94 PRO A O 1
ATOM 716 N N . ILE A 1 95 ? -1.451 -5.578 3.690 1.00 96.94 95 ILE A N 1
ATOM 717 C CA . ILE A 1 95 ? -1.496 -4.316 4.461 1.00 96.94 95 ILE A CA 1
ATOM 718 C C . ILE A 1 95 ? -2.932 -3.809 4.594 1.00 96.94 95 ILE A C 1
ATOM 720 O O . ILE A 1 95 ? -3.369 -3.453 5.687 1.00 96.94 95 ILE A O 1
ATOM 724 N N . TYR A 1 96 ? -3.678 -3.802 3.491 1.00 96.38 96 TYR A N 1
ATOM 725 C CA . TYR A 1 96 ? -5.065 -3.372 3.483 1.00 96.38 96 TYR A CA 1
ATOM 726 C C . TYR A 1 96 ? -5.931 -4.298 4.341 1.00 96.38 96 TYR A C 1
ATOM 728 O O . TYR A 1 96 ? -6.673 -3.828 5.199 1.00 96.38 96 TYR A O 1
ATOM 736 N N . LEU A 1 97 ? -5.813 -5.618 4.159 1.00 95.56 97 LEU A N 1
ATOM 737 C CA . LEU A 1 97 ? -6.604 -6.596 4.910 1.00 95.56 97 LEU A CA 1
ATOM 738 C C . LEU A 1 97 ? -6.325 -6.552 6.417 1.00 95.56 97 LEU A C 1
ATOM 740 O O . LEU A 1 97 ? -7.271 -6.522 7.206 1.00 95.56 97 LEU A O 1
ATOM 744 N N . SER A 1 98 ? -5.053 -6.530 6.820 1.00 95.56 98 SER A N 1
ATOM 745 C CA . SER A 1 98 ? -4.663 -6.453 8.230 1.00 95.56 98 SER A CA 1
ATOM 746 C C . SER A 1 98 ? -5.025 -5.091 8.829 1.00 95.56 98 SER A C 1
ATOM 748 O O . SER A 1 98 ? -5.507 -5.013 9.957 1.00 95.56 98 SER A O 1
ATOM 750 N N . GLY A 1 99 ? -4.891 -4.012 8.054 1.00 94.56 99 GLY A N 1
ATOM 751 C CA . GLY A 1 99 ? -5.298 -2.669 8.453 1.00 94.56 99 GLY A CA 1
ATOM 752 C C . GLY A 1 99 ? -6.808 -2.520 8.647 1.00 94.56 99 GLY A C 1
ATOM 753 O O . GLY A 1 99 ? -7.234 -1.880 9.601 1.00 94.56 99 GLY A O 1
ATOM 754 N N . VAL A 1 100 ? -7.643 -3.159 7.819 1.00 94.44 100 VAL A N 1
ATOM 755 C CA . VAL A 1 100 ? -9.107 -3.176 8.018 1.00 94.44 100 VAL A CA 1
ATOM 756 C C . VAL A 1 100 ? -9.474 -3.854 9.337 1.00 94.44 100 VAL A C 1
ATOM 758 O O . VAL A 1 100 ? -10.345 -3.366 10.057 1.00 94.44 100 VAL A O 1
ATOM 761 N N . VAL A 1 101 ? -8.839 -4.984 9.658 1.00 93.69 101 VAL A N 1
ATOM 762 C CA . VAL A 1 101 ? -9.088 -5.687 10.925 1.00 93.69 101 VAL A CA 1
ATOM 763 C C . VAL A 1 101 ? -8.654 -4.826 12.104 1.00 93.69 101 VAL A C 1
ATOM 765 O O . VAL A 1 101 ? -9.447 -4.610 13.015 1.00 93.69 101 VAL A O 1
ATOM 768 N N . HIS A 1 102 ? -7.461 -4.246 12.032 1.00 93.38 102 HIS A N 1
ATOM 769 C CA . HIS A 1 102 ? -6.941 -3.359 13.064 1.00 93.38 102 HIS A CA 1
ATOM 770 C C . HIS A 1 102 ? -7.815 -2.107 13.269 1.00 93.38 102 HIS A C 1
ATOM 772 O O . HIS A 1 102 ? -8.095 -1.707 14.401 1.00 93.38 102 HIS A O 1
ATOM 778 N N . LEU A 1 103 ? -8.342 -1.530 12.185 1.00 93.38 103 LEU A N 1
ATOM 779 C CA . LEU A 1 103 ? -9.295 -0.426 12.247 1.00 93.38 103 LEU A CA 1
ATOM 780 C C . LEU A 1 103 ? -10.597 -0.839 12.956 1.00 93.38 103 LEU A C 1
ATOM 782 O O . LEU A 1 103 ? -11.099 -0.090 13.795 1.00 93.38 103 LEU A O 1
ATOM 786 N N . ARG A 1 104 ? -11.123 -2.034 12.659 1.00 92.06 104 ARG A N 1
ATOM 787 C CA . ARG A 1 104 ? -12.333 -2.579 13.302 1.00 92.06 104 ARG A CA 1
ATOM 788 C C . ARG A 1 104 ? -12.128 -2.870 14.782 1.00 92.06 104 ARG A C 1
ATOM 790 O O . ARG A 1 104 ? -13.013 -2.574 15.579 1.00 92.06 104 ARG A O 1
ATOM 797 N N . GLU A 1 105 ? -10.967 -3.396 15.162 1.00 91.88 105 GLU A N 1
ATOM 798 C CA . GLU A 1 105 ? -10.588 -3.606 16.567 1.00 91.88 105 GLU 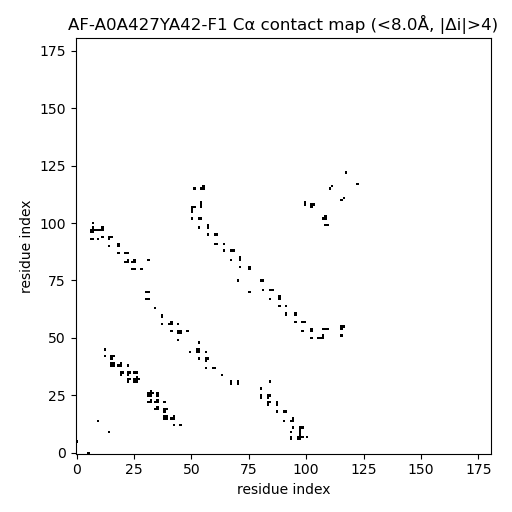A CA 1
ATOM 799 C C . GLU A 1 105 ? -10.562 -2.289 17.354 1.00 91.88 105 GLU A C 1
ATOM 801 O O . GLU A 1 105 ? -10.895 -2.257 18.537 1.00 91.88 105 GLU A O 1
ATOM 806 N N . ARG A 1 106 ? -10.246 -1.178 16.679 1.00 90.25 106 ARG A N 1
ATOM 807 C CA . ARG A 1 106 ? -10.280 0.184 17.233 1.00 90.25 106 ARG A CA 1
ATOM 808 C C . ARG A 1 106 ? -11.666 0.840 17.191 1.00 90.25 106 ARG A C 1
ATOM 810 O O . ARG A 1 106 ? -11.799 2.006 17.558 1.00 90.25 106 ARG A O 1
ATOM 817 N N . GLY A 1 107 ? -12.696 0.123 16.740 1.00 89.31 107 GLY A N 1
ATOM 818 C CA . GLY A 1 107 ? -14.058 0.642 16.592 1.00 89.31 107 GLY A CA 1
ATOM 819 C C . GLY A 1 107 ? -14.250 1.577 15.393 1.00 89.31 107 GLY A C 1
ATOM 820 O O . GLY A 1 107 ? -15.270 2.260 15.310 1.00 89.31 107 GLY A O 1
ATOM 821 N N . GLY A 1 108 ? -13.283 1.637 14.474 1.00 87.44 108 GLY A N 1
ATOM 822 C CA . GLY A 1 108 ? -13.423 2.325 13.196 1.00 87.44 108 GLY A CA 1
ATOM 823 C C . GLY A 1 108 ? -14.055 1.424 12.132 1.00 87.44 108 GLY A C 1
ATOM 824 O O . GLY A 1 108 ? -13.936 0.202 12.175 1.00 87.44 108 GLY A O 1
ATOM 825 N N . ASP A 1 109 ? -14.694 2.036 11.137 1.00 86.69 109 ASP A N 1
ATOM 826 C CA . ASP A 1 109 ? -15.177 1.335 9.944 1.00 86.69 109 ASP A CA 1
ATOM 827 C C . ASP A 1 109 ? -14.714 2.056 8.673 1.00 86.69 109 ASP A C 1
ATOM 829 O O . ASP A 1 109 ? -14.528 3.272 8.671 1.00 86.69 109 ASP A O 1
ATOM 833 N N . LEU A 1 110 ? -14.548 1.322 7.575 1.00 81.19 110 LEU A N 1
ATOM 834 C CA . LEU A 1 110 ? -14.308 1.867 6.234 1.00 81.19 110 LEU A CA 1
ATOM 835 C C . LEU A 1 110 ? -15.632 2.338 5.621 1.00 81.19 110 LEU A C 1
ATOM 837 O O . LEU A 1 110 ? -15.984 2.023 4.486 1.00 81.19 110 LEU A O 1
ATOM 841 N N . THR A 1 111 ? -16.411 3.095 6.383 1.00 74.94 111 THR A N 1
ATOM 842 C CA . THR A 1 111 ? -17.590 3.757 5.846 1.00 74.94 111 THR A CA 1
ATOM 843 C C . THR A 1 111 ? -17.146 4.941 5.003 1.00 74.94 111 THR A C 1
ATOM 845 O O . THR A 1 111 ? -16.734 5.974 5.524 1.00 74.94 111 THR A O 1
ATOM 848 N N . TRP A 1 112 ? -17.317 4.814 3.686 1.00 59.94 112 TRP A N 1
ATOM 849 C CA . TRP A 1 112 ? -17.198 5.916 2.722 1.00 59.94 112 TRP A CA 1
ATOM 850 C C . TRP A 1 112 ? -18.313 6.970 2.879 1.00 59.94 112 TRP A C 1
ATOM 852 O O . TRP A 1 112 ? -18.404 7.917 2.096 1.00 59.94 112 TRP A O 1
ATOM 862 N N . SER A 1 113 ? -19.201 6.805 3.867 1.00 53.31 113 SER A N 1
ATOM 863 C CA . SER A 1 113 ? -20.222 7.794 4.186 1.00 53.31 113 SER A CA 1
ATOM 864 C C . SER A 1 113 ? -19.554 9.083 4.676 1.00 53.31 113 SER A C 1
ATOM 866 O O . SER A 1 113 ? -18.466 9.076 5.255 1.00 53.31 113 SER A O 1
ATOM 868 N N . SER A 1 114 ? -20.208 10.206 4.392 1.00 50.09 114 SER A N 1
ATOM 869 C CA . SER A 1 114 ? -19.748 11.606 4.443 1.00 50.09 114 SER A CA 1
ATOM 870 C C . SER A 1 114 ? -19.068 12.110 5.729 1.00 50.09 114 SER A C 1
ATOM 872 O O . SER A 1 114 ? -18.732 13.288 5.810 1.00 50.09 114 SER A O 1
ATOM 874 N N . ARG A 1 115 ? -18.842 11.260 6.731 1.00 53.09 115 ARG A N 1
ATOM 875 C CA . ARG A 1 115 ? -18.150 1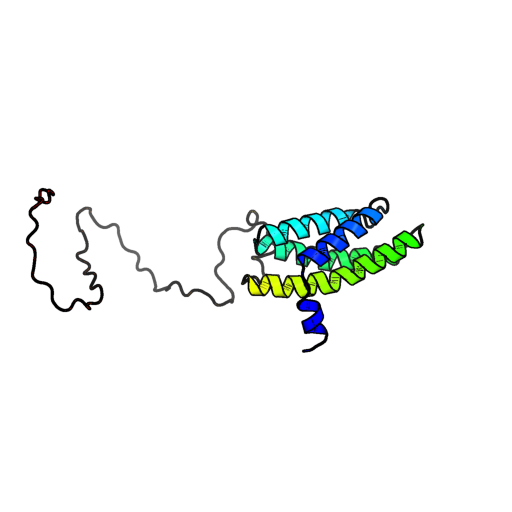1.599 7.979 1.00 53.09 115 ARG A CA 1
ATOM 876 C C . ARG A 1 115 ? -16.647 11.291 7.973 1.00 53.09 115 ARG A C 1
ATOM 878 O O . ARG A 1 115 ? -15.953 11.853 8.809 1.00 53.09 115 ARG A O 1
ATOM 885 N N . GLY A 1 116 ? -16.146 10.435 7.071 1.00 46.75 116 GLY A N 1
ATOM 886 C CA . GLY A 1 116 ? -14.753 9.941 7.118 1.00 46.75 116 GLY A CA 1
ATOM 887 C C . GLY A 1 116 ? -13.782 10.503 6.069 1.00 46.75 116 GLY A C 1
ATOM 888 O O . GLY A 1 116 ? -12.582 10.550 6.316 1.00 46.75 116 GLY A O 1
ATOM 889 N N . PHE A 1 117 ? -14.274 10.955 4.908 1.00 46.31 117 PHE A N 1
ATOM 890 C CA . PHE A 1 117 ? -13.430 11.484 3.817 1.00 46.31 117 PHE A CA 1
ATOM 891 C C . PHE A 1 117 ? -13.510 13.012 3.667 1.00 46.31 117 PHE A C 1
ATOM 893 O O . PHE A 1 117 ? -12.750 13.618 2.914 1.00 46.31 117 PHE A O 1
ATOM 900 N N . ALA A 1 118 ? -14.430 13.662 4.382 1.00 47.59 118 ALA A N 1
ATOM 901 C CA . ALA A 1 118 ? -14.512 15.111 4.398 1.00 47.59 118 ALA A CA 1
ATOM 902 C C . ALA A 1 118 ? -13.543 15.661 5.456 1.00 47.59 118 ALA A C 1
ATOM 904 O O . ALA A 1 118 ? -13.784 15.433 6.643 1.00 47.59 118 ALA A O 1
ATOM 905 N N . PRO A 1 119 ? -12.476 16.409 5.091 1.00 47.00 119 PRO A N 1
ATOM 906 C CA . PRO A 1 119 ? -11.808 17.268 6.061 1.00 47.00 119 PRO A CA 1
ATOM 907 C C . PRO A 1 119 ? -12.886 18.096 6.758 1.00 47.00 119 PRO A C 1
ATOM 909 O O . PRO A 1 119 ? -13.681 18.750 6.092 1.00 47.00 119 PRO A O 1
ATOM 912 N N . ALA A 1 120 ? -12.960 18.032 8.082 1.00 52.28 120 ALA A N 1
ATOM 913 C CA . ALA A 1 120 ? -14.090 18.515 8.879 1.00 52.28 120 ALA A CA 1
ATOM 914 C C . ALA A 1 120 ? -14.429 20.027 8.740 1.00 52.28 120 ALA A C 1
ATOM 916 O O . ALA A 1 120 ? -15.296 20.519 9.452 1.00 52.28 120 ALA A O 1
ATOM 917 N N . GLY A 1 121 ? -13.765 20.776 7.850 1.00 49.38 121 GLY A N 1
ATOM 918 C CA . GLY A 1 121 ? -13.889 22.226 7.689 1.00 49.38 121 GLY A CA 1
ATOM 91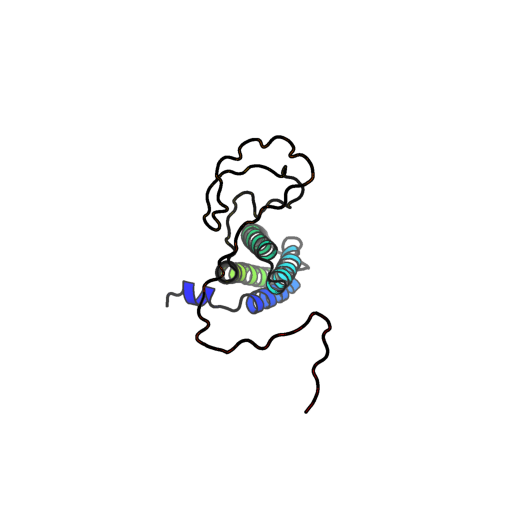9 C C . GLY A 1 121 ? -14.709 22.747 6.499 1.00 49.38 121 GLY A C 1
ATOM 920 O O . GLY A 1 121 ? -14.879 23.957 6.417 1.00 49.38 121 GLY A O 1
ATOM 921 N N . TRP A 1 122 ? -15.204 21.913 5.572 1.00 49.31 122 TRP A N 1
ATOM 922 C CA . TRP A 1 122 ? -15.934 22.394 4.370 1.00 49.31 122 TRP A CA 1
ATOM 923 C C . TRP A 1 122 ? -17.408 21.983 4.290 1.00 49.31 122 TRP A C 1
ATOM 925 O O . TRP A 1 122 ? -18.111 22.432 3.385 1.00 49.31 122 TRP A O 1
ATOM 935 N N . MET A 1 123 ? -17.902 21.164 5.220 1.00 46.75 123 MET A N 1
ATOM 936 C CA . MET A 1 123 ? -19.332 20.869 5.307 1.00 46.75 123 MET A CA 1
ATOM 937 C C . MET A 1 123 ? -19.996 21.744 6.377 1.00 46.75 123 MET A C 1
ATOM 939 O O . MET A 1 123 ? -19.451 21.862 7.477 1.00 46.75 123 MET A O 1
ATOM 943 N N . PRO A 1 124 ? -21.171 22.341 6.097 1.00 43.41 124 PRO A N 1
ATOM 944 C CA . PRO A 1 124 ? -21.957 23.026 7.111 1.00 43.41 124 PRO A CA 1
ATOM 945 C C . PRO A 1 124 ? -22.248 22.055 8.254 1.00 43.41 124 PRO A C 1
ATOM 947 O O . PRO A 1 124 ? -22.799 20.972 8.044 1.00 43.41 124 PRO A O 1
ATOM 950 N N . ALA A 1 125 ? -21.855 22.437 9.465 1.00 50.12 125 ALA A N 1
ATOM 951 C CA . ALA A 1 125 ? -22.191 21.714 10.676 1.00 50.12 125 ALA A CA 1
ATOM 952 C C . ALA A 1 125 ? -23.719 21.687 10.839 1.00 50.12 125 ALA A C 1
ATOM 954 O O . ALA A 1 125 ? -24.313 22.643 11.328 1.00 50.12 125 ALA A O 1
ATOM 955 N N . GLY A 1 126 ? -24.365 20.605 10.405 1.00 49.59 126 GLY A N 1
ATOM 956 C CA . GLY A 1 126 ? -25.785 20.397 10.668 1.00 49.59 126 GLY A CA 1
ATOM 957 C C . GLY A 1 126 ? -26.533 19.675 9.562 1.00 49.59 126 GLY A C 1
ATOM 958 O O . GLY A 1 126 ? -27.232 20.297 8.773 1.00 49.59 126 GLY A O 1
ATOM 959 N N . MET A 1 127 ? -26.486 18.345 9.575 1.00 41.47 127 MET A 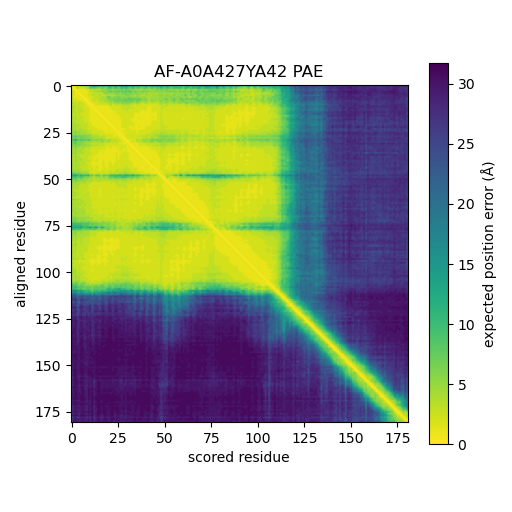N 1
ATOM 960 C CA . MET A 1 127 ? -27.614 17.551 9.089 1.00 41.47 127 MET A CA 1
ATOM 961 C C . MET A 1 127 ? -27.705 16.241 9.890 1.00 41.47 127 MET A C 1
ATOM 963 O O . MET A 1 127 ? -26.857 15.358 9.736 1.00 41.47 127 MET A O 1
ATOM 967 N N . PRO A 1 128 ? -28.693 16.108 10.795 1.00 45.91 128 PRO A N 1
ATOM 968 C CA . PRO A 1 128 ? -28.951 14.876 11.520 1.00 45.91 128 PRO A CA 1
ATOM 969 C C . PRO A 1 128 ? -29.882 13.997 10.679 1.00 45.91 128 PRO A C 1
ATOM 971 O O . PRO A 1 128 ? -31.093 14.186 10.668 1.00 45.91 128 PRO A O 1
ATOM 974 N N . GLY A 1 129 ? -29.327 13.030 9.954 1.00 45.00 129 GLY A N 1
ATOM 975 C CA . GLY A 1 129 ? -30.156 12.059 9.247 1.00 45.00 129 GLY A CA 1
ATOM 976 C C . GLY A 1 129 ? -29.345 10.961 8.581 1.00 45.00 129 GLY A C 1
ATOM 977 O O . GLY A 1 129 ? -28.656 11.219 7.602 1.00 45.00 129 GLY A O 1
ATOM 978 N N . GLY A 1 130 ? -29.465 9.735 9.097 1.00 43.91 130 GLY A N 1
ATOM 979 C CA . GLY A 1 130 ? -29.142 8.524 8.339 1.00 43.91 130 GLY A CA 1
ATOM 980 C C . GLY A 1 130 ? -28.176 7.551 9.012 1.00 43.91 130 GLY A C 1
ATOM 981 O O . GLY A 1 130 ? -27.003 7.529 8.674 1.00 43.91 130 GLY A O 1
ATOM 982 N N . GLY A 1 131 ? -28.714 6.719 9.912 1.00 47.91 131 GLY A N 1
ATOM 983 C CA . GLY A 1 131 ? -28.379 5.291 10.032 1.00 47.91 131 GLY A CA 1
ATOM 984 C C . GLY A 1 131 ? -26.965 4.886 10.460 1.00 47.91 131 GLY A C 1
ATOM 985 O O . GLY A 1 131 ? -26.084 4.720 9.628 1.00 47.91 131 GLY A O 1
ATOM 986 N N . GLY A 1 132 ? -26.800 4.577 11.747 1.00 39.06 132 GLY A N 1
ATOM 987 C CA . GLY A 1 132 ? -25.653 3.827 12.272 1.00 39.06 132 GLY A CA 1
ATOM 988 C C . GLY A 1 132 ? -25.658 3.854 13.796 1.00 39.06 132 GLY A C 1
ATOM 989 O O . GLY A 1 132 ? -25.332 4.876 14.391 1.00 39.06 132 GLY A O 1
ATOM 990 N N . GLY A 1 133 ? -26.148 2.782 14.420 1.00 48.19 133 GLY A N 1
ATOM 991 C CA . GLY A 1 133 ? -26.451 2.717 15.849 1.00 48.19 133 GLY A CA 1
ATOM 992 C C . GLY A 1 133 ? -25.233 2.872 16.761 1.00 48.19 133 GLY A C 1
ATOM 993 O O . GLY A 1 133 ? -24.199 2.252 16.542 1.00 48.19 133 GLY A O 1
ATOM 994 N N . GLY A 1 134 ? -25.408 3.673 17.816 1.00 47.44 134 GLY A N 1
ATOM 995 C CA . GLY A 1 134 ? -24.441 3.796 18.906 1.00 47.44 134 GLY A CA 1
ATOM 996 C C . GLY A 1 134 ? -24.498 5.125 19.658 1.00 47.44 134 GLY A C 1
ATOM 997 O O . GLY A 1 134 ? -23.477 5.786 19.745 1.00 47.44 134 GLY A O 1
ATOM 998 N N . GLN A 1 135 ? -25.687 5.523 20.136 1.00 37.28 135 GLN A N 1
ATOM 999 C CA . GLN A 1 135 ? -25.979 6.331 21.342 1.00 37.28 135 GLN A CA 1
ATOM 1000 C C . GLN A 1 135 ? -27.353 7.000 21.182 1.00 37.28 135 GLN A C 1
ATOM 1002 O O . GLN A 1 135 ? -27.523 7.981 20.460 1.00 37.28 135 GLN A O 1
ATOM 1007 N N . THR A 1 136 ? -28.360 6.467 21.871 1.00 38.38 136 THR A N 1
ATOM 1008 C CA . THR A 1 136 ? -29.637 7.149 22.098 1.00 38.38 136 THR A CA 1
ATOM 1009 C C . THR A 1 136 ? -29.434 8.251 23.136 1.00 38.38 136 THR A C 1
ATOM 1011 O O . THR A 1 136 ? -29.614 8.019 24.330 1.00 38.38 136 THR A O 1
ATOM 1014 N N . LEU A 1 137 ? -29.074 9.460 22.695 1.00 45.78 137 LEU A N 1
ATOM 1015 C CA . LEU A 1 137 ? -29.406 10.661 23.460 1.00 45.78 137 LEU A CA 1
ATOM 1016 C C . LEU A 1 137 ? -30.917 10.877 23.290 1.00 45.78 137 LEU A C 1
ATOM 1018 O O . LEU A 1 137 ? -31.398 11.089 22.175 1.00 45.78 137 LEU A O 1
ATOM 1022 N N . GLY A 1 138 ? -31.671 10.725 24.378 1.00 38.41 138 GLY A N 1
ATOM 1023 C CA . GLY A 1 138 ? -33.128 10.821 24.384 1.00 38.41 138 GLY A CA 1
ATOM 1024 C C . GLY A 1 138 ? -33.619 12.140 23.788 1.00 38.41 138 GLY A C 1
ATOM 1025 O O . GLY A 1 138 ? -33.376 13.211 24.334 1.00 38.41 138 GLY A O 1
ATOM 1026 N N . THR A 1 139 ? -34.333 12.054 22.669 1.00 40.94 139 THR A N 1
ATOM 1027 C CA . THR A 1 139 ? -35.057 13.168 22.051 1.00 40.94 139 THR A CA 1
ATOM 1028 C C . THR A 1 139 ? -36.530 13.057 22.432 1.00 40.94 139 THR A C 1
ATOM 1030 O O . THR A 1 139 ? -37.342 12.470 21.725 1.00 40.94 139 THR A O 1
ATOM 1033 N N . GLY A 1 140 ? -36.873 13.604 23.597 1.00 47.44 140 GLY A N 1
ATOM 1034 C CA . GLY A 1 140 ? -38.239 14.050 23.867 1.00 47.44 140 GLY A CA 1
ATOM 1035 C C . GLY A 1 140 ? -38.454 15.448 23.267 1.00 47.44 140 GLY A C 1
ATOM 1036 O O . GLY A 1 140 ? -37.488 16.207 23.160 1.00 47.44 140 GLY A O 1
ATOM 1037 N N . PRO A 1 141 ? -39.681 15.812 22.855 1.00 41.59 141 PRO A N 1
ATOM 1038 C CA . PRO A 1 141 ? -39.969 17.145 22.335 1.00 41.59 141 PRO A CA 1
ATOM 1039 C C . PRO A 1 141 ? -39.708 18.200 23.418 1.00 41.59 141 PRO A C 1
ATOM 1041 O O . PRO A 1 141 ? -40.238 18.110 24.523 1.00 41.59 141 PRO A O 1
ATOM 1044 N N . VAL A 1 142 ? -38.877 19.193 23.097 1.00 47.94 142 VAL A N 1
ATOM 1045 C CA . VAL A 1 142 ? -38.586 20.343 23.961 1.00 47.94 142 VAL A CA 1
ATOM 1046 C C . VAL A 1 142 ? -39.816 21.260 23.966 1.00 47.94 142 VAL A C 1
ATOM 1048 O O . VAL A 1 142 ? -40.143 21.811 22.913 1.00 47.94 142 VAL A O 1
ATOM 1051 N N . PRO A 1 143 ? -40.515 21.467 25.097 1.00 45.38 143 PRO A N 1
ATOM 1052 C CA . PRO A 1 143 ? -41.477 22.552 25.198 1.00 45.38 143 PRO A CA 1
ATOM 1053 C C . PRO A 1 143 ? -40.695 23.867 25.283 1.00 45.38 143 PRO A C 1
ATOM 1055 O O . PRO A 1 143 ? -39.765 23.980 26.082 1.00 45.38 143 PRO A O 1
ATOM 1058 N N . SER A 1 144 ? -41.061 24.869 24.478 1.00 51.25 144 SER A N 1
ATOM 1059 C CA . SER A 1 144 ? -40.555 26.237 24.634 1.00 51.25 144 SER A CA 1
ATOM 1060 C C . SER A 1 144 ? -40.855 26.739 26.049 1.00 51.25 144 SER A C 1
ATOM 1062 O O . SER A 1 144 ? -41.981 27.125 26.353 1.00 51.25 144 SER A O 1
ATOM 1064 N N . ALA A 1 145 ? -39.847 26.729 26.920 1.00 49.34 145 ALA A N 1
ATOM 1065 C CA . ALA A 1 145 ? -39.924 27.348 28.232 1.00 49.34 145 ALA A CA 1
ATOM 1066 C C . ALA A 1 145 ? -39.641 28.851 28.089 1.00 49.34 145 ALA A C 1
ATOM 1068 O O . ALA A 1 145 ? -38.577 29.257 27.622 1.00 49.34 145 ALA A O 1
ATOM 1069 N N . ALA A 1 146 ? -40.622 29.668 28.472 1.00 61.88 146 ALA A N 1
ATOM 1070 C CA . ALA A 1 146 ? -40.460 31.105 28.665 1.00 61.88 146 ALA A CA 1
ATOM 1071 C C . ALA A 1 146 ? -39.385 31.398 29.741 1.00 61.88 146 ALA A C 1
ATOM 1073 O O . ALA A 1 146 ? -39.127 30.537 30.588 1.00 61.88 146 ALA A O 1
ATOM 1074 N N . PRO A 1 147 ? -38.760 32.592 29.752 1.00 51.31 147 PRO A N 1
ATOM 1075 C CA . PRO A 1 147 ? -37.704 32.914 30.709 1.00 51.31 147 PRO A CA 1
ATOM 1076 C C . PRO A 1 147 ? -38.251 32.895 32.142 1.00 51.31 147 PRO A C 1
ATOM 1078 O O . PRO A 1 147 ? -39.186 33.628 32.463 1.00 51.31 147 PRO A O 1
ATOM 1081 N N . ALA A 1 148 ? -37.679 32.053 33.005 1.00 56.84 148 ALA A N 1
ATOM 1082 C CA . ALA A 1 148 ? -38.048 31.994 34.416 1.00 56.84 148 ALA A CA 1
ATOM 1083 C C . ALA A 1 148 ? -37.487 33.213 35.182 1.00 56.84 148 ALA A C 1
ATOM 1085 O O . ALA A 1 148 ? -36.338 33.600 34.945 1.00 56.84 148 ALA A O 1
ATOM 1086 N N . PRO A 1 149 ? -38.252 33.820 36.110 1.00 57.31 149 PRO A N 1
ATOM 1087 C CA . PRO A 1 149 ? -37.753 34.887 36.971 1.00 57.31 149 PRO A CA 1
ATOM 1088 C C . PRO A 1 149 ? -36.694 34.353 37.958 1.00 57.31 149 PRO A C 1
ATOM 1090 O O . PRO A 1 149 ? -36.737 33.182 38.347 1.00 57.31 149 PRO A O 1
ATOM 1093 N N . PRO A 1 150 ? -35.735 35.192 38.381 1.00 51.59 150 PRO A N 1
ATOM 1094 C CA . PRO A 1 150 ? -34.609 34.752 39.193 1.00 51.59 150 PRO A CA 1
ATOM 1095 C C . PRO A 1 150 ? -35.059 34.487 40.635 1.00 51.59 150 PRO A C 1
ATOM 1097 O O . PRO A 1 150 ? -35.560 35.390 41.302 1.00 51.59 150 PRO A O 1
ATOM 1100 N N . GLY A 1 151 ? -34.860 33.258 41.126 1.00 57.88 151 GLY A N 1
ATOM 1101 C CA . GLY A 1 151 ? -35.034 32.947 42.553 1.00 57.88 151 GLY A CA 1
ATOM 1102 C C . GLY A 1 151 ? -35.628 31.586 42.928 1.00 57.88 151 GLY A C 1
ATOM 1103 O O . GLY A 1 151 ? -36.097 31.444 44.052 1.00 57.88 151 GLY A O 1
ATOM 1104 N N . SER A 1 152 ? -35.623 30.577 42.054 1.00 48.09 152 SER A N 1
ATOM 1105 C CA . SER A 1 152 ? -36.144 29.242 42.383 1.00 48.09 152 SER A CA 1
ATOM 1106 C C . SER A 1 152 ? -35.086 28.165 42.130 1.00 48.09 152 SER A C 1
ATOM 1108 O O . SER A 1 152 ? -34.737 27.884 40.986 1.00 48.09 152 SER A O 1
ATOM 1110 N N . PHE A 1 153 ? -34.557 27.573 43.205 1.00 50.53 153 PHE A N 1
ATOM 1111 C CA . PHE A 1 153 ? -33.740 26.360 43.134 1.00 50.53 153 PHE A CA 1
ATOM 1112 C C . PHE A 1 153 ? -34.661 25.129 43.142 1.00 50.53 153 PHE A C 1
ATOM 1114 O O . PHE A 1 153 ? -35.532 25.041 44.012 1.00 50.53 153 PHE A O 1
ATOM 1121 N N . PRO A 1 154 ? -34.484 24.158 42.229 1.00 52.91 154 PRO A N 1
ATOM 1122 C CA . PRO A 1 154 ? -35.286 22.948 42.231 1.00 52.91 154 PRO A CA 1
ATOM 1123 C C . PRO A 1 154 ? -34.772 21.985 43.306 1.00 52.91 154 PRO A C 1
ATOM 1125 O O . PRO A 1 154 ? -33.665 21.454 43.217 1.00 52.91 154 PRO A O 1
ATOM 1128 N N . SER A 1 155 ? -35.607 21.722 44.312 1.00 59.75 155 SER A N 1
ATOM 1129 C CA . SER A 1 155 ? -35.461 20.608 45.251 1.00 59.75 155 SER A CA 1
ATOM 1130 C C . SER A 1 155 ? -35.744 19.283 44.525 1.00 59.75 155 SER A C 1
ATOM 1132 O O . SER A 1 155 ? -36.795 18.667 44.696 1.00 59.75 155 SER A O 1
ATOM 1134 N N . GLY A 1 156 ? -34.832 18.876 43.644 1.00 50.94 156 GLY A N 1
ATOM 1135 C CA . GLY A 1 156 ? -34.869 17.598 42.939 1.00 50.94 156 GLY A CA 1
ATOM 1136 C C . GLY A 1 156 ? -34.071 16.558 43.712 1.00 50.94 156 GLY A C 1
ATOM 1137 O O . GLY A 1 156 ? -32.845 16.568 43.678 1.00 50.94 156 GLY A O 1
ATOM 1138 N N . GLY A 1 157 ? -34.772 15.694 44.447 1.00 59.41 157 GLY A N 1
ATOM 1139 C CA . GLY A 1 157 ? -34.182 14.642 45.265 1.00 59.41 157 GLY A CA 1
ATOM 1140 C C . GLY A 1 157 ? -33.395 13.620 44.446 1.00 59.41 157 GLY A C 1
ATOM 1141 O O . GLY A 1 157 ? -33.970 12.817 43.714 1.00 59.41 157 GLY A O 1
ATOM 1142 N N . TYR A 1 158 ? -32.082 13.598 44.649 1.00 55.59 158 TYR A N 1
ATOM 1143 C CA . TYR A 1 158 ? -31.235 12.471 44.289 1.00 55.59 158 TYR A CA 1
ATOM 1144 C C . TYR A 1 158 ? -31.409 11.379 45.350 1.00 55.59 158 TYR A C 1
ATOM 1146 O O . TYR A 1 158 ? -30.838 11.448 46.437 1.00 55.59 158 TYR A O 1
ATOM 1154 N N . ARG A 1 159 ? -32.226 10.364 45.051 1.00 56.00 159 ARG A N 1
ATOM 1155 C CA . ARG A 1 159 ? -32.151 9.069 45.738 1.00 56.00 159 ARG A CA 1
ATOM 1156 C C . ARG A 1 159 ? -31.002 8.280 45.113 1.00 56.00 159 ARG A C 1
ATOM 1158 O O . ARG A 1 159 ? -31.193 7.600 44.110 1.00 56.00 159 ARG A O 1
ATOM 1165 N N . LEU A 1 160 ? -29.813 8.422 45.694 1.00 55.84 160 LEU A N 1
ATOM 1166 C CA . LEU A 1 160 ? -28.709 7.493 45.479 1.00 55.84 160 LEU A CA 1
ATOM 1167 C C . LEU A 1 160 ? -29.090 6.178 46.173 1.00 55.84 160 LEU A C 1
ATOM 1169 O O . LEU A 1 160 ? -29.509 6.196 47.331 1.00 55.84 160 LEU A O 1
ATOM 1173 N N . GLY A 1 161 ? -29.042 5.077 45.421 1.00 53.06 161 GLY A N 1
ATOM 1174 C CA . GLY A 1 161 ? -29.394 3.739 45.883 1.00 53.06 161 GLY A CA 1
ATOM 1175 C C . GLY A 1 161 ? -28.691 3.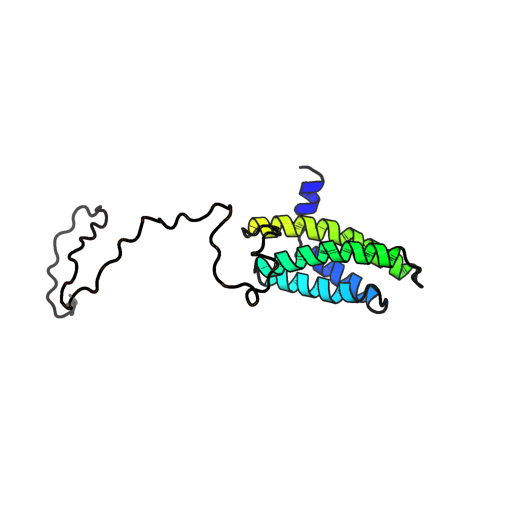404 47.192 1.00 53.06 161 GLY A C 1
ATOM 1176 O O . GLY A 1 161 ? -27.486 3.601 47.327 1.00 53.06 161 GLY A O 1
ATOM 1177 N N . GLY A 1 162 ? -29.493 2.963 48.156 1.00 52.81 162 GLY A N 1
ATOM 1178 C CA . GLY A 1 162 ? -29.029 2.536 49.458 1.00 52.81 162 GLY A CA 1
ATOM 1179 C C . GLY A 1 162 ? -28.501 1.115 49.399 1.00 52.81 162 GLY A C 1
ATOM 1180 O O . GLY A 1 162 ? -29.158 0.251 48.836 1.00 52.81 162 GLY A O 1
ATOM 1181 N N . ASP A 1 163 ? -27.347 0.936 50.027 1.00 55.41 163 ASP A N 1
ATOM 1182 C CA . ASP A 1 163 ? -26.939 -0.262 50.751 1.00 55.41 163 ASP A CA 1
ATOM 1183 C C . ASP A 1 163 ? -25.887 0.185 51.775 1.00 55.41 163 ASP A C 1
ATOM 1185 O O . ASP A 1 163 ? -24.688 0.001 51.602 1.00 55.41 163 ASP A O 1
ATOM 1189 N N . GLU A 1 164 ? -26.338 0.826 52.855 1.00 51.66 164 GLU A N 1
ATOM 1190 C CA . GLU A 1 164 ? -25.513 1.025 54.049 1.00 51.66 164 GLU A CA 1
ATOM 1191 C C . GLU A 1 164 ? -26.264 0.471 55.254 1.00 51.66 164 GLU A C 1
ATOM 1193 O O . GLU A 1 164 ? -27.031 1.142 55.949 1.00 51.66 164 GLU A O 1
ATOM 1198 N N . ALA A 1 165 ? -26.054 -0.824 55.473 1.00 54.47 165 ALA A N 1
ATOM 1199 C CA . ALA A 1 165 ? -26.339 -1.446 56.743 1.00 54.47 165 ALA A CA 1
ATOM 1200 C C . ALA A 1 165 ? -25.385 -0.867 57.800 1.00 54.47 165 ALA A C 1
ATOM 1202 O O . ALA A 1 165 ? -24.194 -1.153 57.818 1.00 54.47 165 ALA A O 1
ATOM 1203 N N . ASN A 1 166 ? -25.981 -0.119 58.725 1.00 53.75 166 ASN A N 1
ATOM 1204 C CA . ASN A 1 166 ? -25.632 -0.124 60.140 1.00 53.75 166 ASN A CA 1
ATOM 1205 C C . ASN A 1 166 ? -24.233 0.413 60.517 1.00 53.75 166 ASN A C 1
ATOM 1207 O O . ASN A 1 166 ? -23.336 -0.352 60.865 1.00 53.75 166 ASN A O 1
ATOM 1211 N N . GLN A 1 167 ? -24.095 1.742 60.593 1.00 52.88 167 GLN A N 1
ATOM 1212 C CA . GLN A 1 167 ? -23.124 2.376 61.495 1.00 52.88 167 GLN A CA 1
ATOM 1213 C C . GLN A 1 167 ? -23.765 3.522 62.305 1.00 52.88 167 GLN A C 1
ATOM 1215 O O . GLN A 1 167 ? -24.521 4.327 61.750 1.00 52.88 167 GLN A O 1
ATOM 1220 N N . PRO A 1 168 ? -23.512 3.602 63.627 1.00 56.41 168 PRO A N 1
ATOM 1221 C CA . PRO A 1 168 ? -24.050 4.648 64.489 1.00 56.41 168 PRO A CA 1
ATOM 1222 C C . PRO A 1 168 ? -23.401 6.011 64.204 1.00 56.41 168 PRO A C 1
ATOM 1224 O O . PRO A 1 168 ? -22.191 6.134 64.041 1.00 56.41 168 PRO A O 1
ATOM 1227 N N . ARG A 1 169 ? -24.252 7.042 64.165 1.00 49.06 169 ARG A N 1
ATOM 1228 C CA . ARG A 1 169 ? -23.936 8.444 63.863 1.00 49.06 169 ARG A CA 1
ATOM 1229 C C . ARG A 1 169 ? -22.855 9.018 64.788 1.00 49.06 169 ARG A C 1
ATOM 1231 O O . ARG A 1 169 ? -23.136 9.322 65.945 1.00 49.06 169 ARG A O 1
ATOM 1238 N N . GLY A 1 170 ? -21.673 9.273 64.230 1.00 52.94 170 GLY A N 1
ATOM 1239 C CA . GLY A 1 170 ? -20.740 10.274 64.740 1.00 52.94 170 GLY A CA 1
ATOM 1240 C C . GLY A 1 170 ? -21.226 11.667 64.340 1.00 52.94 170 GLY A C 1
ATOM 1241 O O . GLY A 1 170 ? -21.357 11.981 63.160 1.00 52.94 170 GLY A O 1
ATOM 1242 N N . GLN A 1 171 ? -21.572 12.477 65.331 1.00 54.41 171 GLN A N 1
ATOM 1243 C CA . GLN A 1 171 ? -22.043 13.847 65.177 1.00 54.41 171 GLN A CA 1
ATOM 1244 C C . GLN A 1 171 ? -20.827 14.750 64.912 1.00 54.41 171 GLN A C 1
ATOM 1246 O O . GLN A 1 171 ? -20.030 14.974 65.818 1.00 54.41 171 GLN A O 1
ATOM 1251 N N . THR A 1 172 ? -20.655 15.249 63.687 1.00 52.41 172 THR A N 1
ATOM 1252 C CA . THR A 1 172 ? -19.598 16.219 63.359 1.00 52.41 172 THR A CA 1
ATOM 1253 C C . THR A 1 172 ? -20.181 17.624 63.241 1.00 52.41 172 THR A C 1
ATOM 1255 O O . THR A 1 172 ? -21.049 17.920 62.419 1.00 52.41 172 THR A O 1
ATOM 1258 N N . THR A 1 173 ? -19.730 18.490 64.143 1.00 57.91 173 THR A N 1
ATOM 1259 C CA . THR A 1 173 ? -20.017 19.924 64.194 1.00 57.91 173 THR A CA 1
ATOM 1260 C C . THR A 1 173 ? -19.209 20.677 63.133 1.00 57.91 173 THR A C 1
ATOM 1262 O O . THR A 1 173 ? -18.175 20.213 62.663 1.00 57.91 173 THR A O 1
ATOM 1265 N N . ARG A 1 174 ? -19.704 21.862 62.765 1.00 49.91 174 ARG A N 1
ATOM 1266 C CA . ARG A 1 174 ? -19.321 22.706 61.618 1.00 49.91 174 ARG A CA 1
ATOM 1267 C C . ARG A 1 174 ? -17.898 23.301 61.639 1.00 49.91 174 ARG A C 1
ATOM 1269 O O . ARG A 1 174 ? -17.605 24.123 60.785 1.00 49.91 174 ARG A O 1
ATOM 1276 N N . ASP A 1 175 ? -17.008 22.868 62.521 1.00 55.19 175 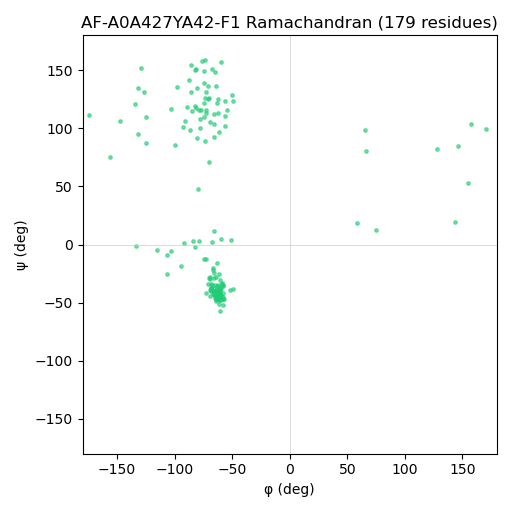ASP A N 1
ATOM 1277 C CA . ASP A 1 175 ? -15.628 23.361 62.577 1.00 55.19 175 ASP A CA 1
ATOM 1278 C C . ASP A 1 175 ? -14.681 22.158 62.643 1.00 55.19 175 ASP A C 1
ATOM 1280 O O . ASP A 1 175 ? -14.478 21.551 63.692 1.00 55.19 175 ASP A O 1
ATOM 1284 N N . GLY A 1 176 ? -14.184 21.755 61.472 1.00 54.03 176 GLY A N 1
ATOM 1285 C CA . GLY A 1 176 ? -13.416 20.531 61.266 1.00 54.03 176 GLY A CA 1
ATOM 1286 C C . GLY A 1 176 ? -12.063 20.506 61.972 1.00 54.03 176 GLY A C 1
ATOM 1287 O O . GLY A 1 176 ? -11.052 20.867 61.376 1.00 54.03 176 GLY A O 1
ATOM 1288 N N . TYR A 1 177 ? -12.036 19.963 63.187 1.00 49.12 177 TYR A N 1
ATOM 1289 C CA . TYR A 1 177 ? -10.823 19.447 63.816 1.00 49.12 177 TYR A CA 1
ATOM 1290 C C . TYR A 1 177 ? -11.109 18.081 64.447 1.00 49.12 177 TYR A C 1
ATOM 1292 O O . TYR A 1 177 ? -11.973 17.955 65.315 1.00 49.12 177 TYR A O 1
ATOM 1300 N N . GLU A 1 178 ? -10.377 17.056 64.009 1.00 53.16 178 GLU A N 1
ATOM 1301 C CA . GLU A 1 178 ? -10.291 15.776 64.712 1.00 53.16 178 GLU A CA 1
ATOM 1302 C C . GLU A 1 178 ? -9.426 15.956 65.966 1.00 53.16 178 GLU A C 1
ATOM 1304 O O . GLU A 1 178 ? -8.293 16.439 65.893 1.00 53.16 178 GLU A O 1
ATOM 1309 N N . ALA A 1 179 ? -9.962 15.578 67.127 1.00 47.84 179 ALA A N 1
ATOM 1310 C CA . ALA A 1 179 ? -9.176 15.440 68.344 1.00 47.84 179 ALA A CA 1
ATOM 1311 C C . ALA A 1 179 ? -8.463 14.083 68.314 1.00 47.84 179 ALA A C 1
ATOM 1313 O O . ALA A 1 179 ? -9.110 13.037 68.287 1.00 47.84 179 ALA A O 1
ATOM 1314 N N . ILE A 1 180 ? -7.132 14.115 68.312 1.00 51.88 180 ILE A N 1
ATOM 1315 C CA . ILE A 1 180 ? -6.281 12.934 68.475 1.00 51.88 180 ILE A CA 1
ATOM 1316 C C . ILE A 1 180 ? -6.406 12.463 69.930 1.00 51.88 180 ILE A C 1
ATOM 1318 O O . ILE A 1 180 ? -6.160 13.251 70.847 1.00 51.88 180 ILE A O 1
ATOM 1322 N N . ALA A 1 181 ? -6.765 11.197 70.128 1.00 47.78 181 ALA A N 1
ATOM 1323 C CA . ALA A 1 181 ? -6.607 10.470 71.385 1.00 47.78 181 ALA A CA 1
ATOM 1324 C C . ALA A 1 181 ? -5.824 9.182 71.118 1.00 47.78 181 ALA A C 1
ATOM 1326 O O . ALA A 1 181 ? -6.117 8.531 70.089 1.00 47.78 181 ALA A O 1
#

Organism: NCBI:txid105984

Solvent-accessible surface area (backbone atoms only — not comparable to full-atom values): 11657 Å² total; per-residue (Å²): 134,55,74,66,56,59,44,33,70,45,63,41,67,60,50,35,52,53,44,24,59,55,21,55,75,31,48,88,39,84,77,44,33,62,48,25,61,51,27,53,48,39,50,52,21,64,68,70,70,41,56,61,49,38,48,50,37,49,53,49,51,58,53,46,48,55,49,48,52,56,45,66,75,39,96,68,97,43,71,66,58,53,53,51,50,51,50,43,54,59,47,47,55,43,38,46,48,12,41,53,50,54,36,44,77,70,74,34,72,90,55,86,52,83,78,60,80,50,71,87,83,79,62,81,93,79,79,96,78,83,89,80,93,88,76,87,75,84,83,71,88,81,75,89,74,74,90,78,77,92,85,78,82,83,92,73,84,81,81,73,86,83,86,78,86,82,78,84,86,80,87,78,69,100,69,95,69,87,82,89,128

Radius of gyration: 29.02 Å; Cα contacts (8 Å, |Δi|>4): 126; chains: 1; bounding box: 56×56×91 Å